Protein AF-A0A953G1A6-F1 (afdb_monomer_lite)

Structure (mmCIF, N/CA/C/O backbone):
data_AF-A0A953G1A6-F1
#
_entry.id   AF-A0A953G1A6-F1
#
loop_
_atom_site.group_PDB
_atom_site.id
_atom_site.type_symbol
_atom_site.label_atom_id
_atom_site.label_alt_id
_atom_site.label_comp_id
_atom_site.label_asym_id
_atom_site.label_entity_id
_atom_site.label_seq_id
_atom_site.pdbx_PDB_ins_code
_atom_site.Cartn_x
_atom_site.Cartn_y
_atom_site.Cartn_z
_atom_site.occupancy
_atom_site.B_iso_or_equiv
_atom_site.auth_seq_id
_atom_site.auth_comp_id
_atom_site.auth_asym_id
_atom_site.auth_atom_id
_atom_site.pdbx_PDB_model_num
ATOM 1 N N . MET A 1 1 ? -26.429 8.604 32.146 1.00 38.59 1 MET A N 1
ATOM 2 C CA . MET A 1 1 ? -25.373 9.627 31.960 1.00 38.59 1 MET A CA 1
ATOM 3 C C . MET A 1 1 ? -24.046 9.008 32.379 1.00 38.59 1 MET A C 1
ATOM 5 O O . MET A 1 1 ? -23.944 8.554 33.509 1.00 38.59 1 MET A O 1
ATOM 9 N N . ASN A 1 2 ? -23.099 8.862 31.446 1.00 32.25 2 ASN A N 1
ATOM 10 C CA . ASN A 1 2 ? -21.897 8.033 31.612 1.00 32.25 2 ASN A CA 1
ATOM 11 C C . ASN A 1 2 ? -20.711 8.835 32.175 1.00 32.25 2 ASN A C 1
ATOM 13 O O . ASN A 1 2 ? -20.319 9.854 31.610 1.00 32.25 2 ASN A O 1
ATOM 17 N N . LEU A 1 3 ? -20.093 8.303 33.235 1.00 32.97 3 LEU A N 1
ATOM 18 C CA . LEU A 1 3 ? -18.977 8.866 34.018 1.00 32.97 3 LEU A CA 1
ATOM 19 C C . LEU A 1 3 ? -17.702 9.178 33.195 1.00 32.97 3 LEU A C 1
ATOM 21 O O . LEU A 1 3 ? -16.803 9.863 33.670 1.00 32.97 3 LEU A O 1
ATOM 25 N N . ARG A 1 4 ? -17.629 8.722 31.936 1.00 38.94 4 ARG A N 1
ATOM 26 C CA . ARG A 1 4 ? -16.506 8.970 31.014 1.00 38.94 4 ARG A CA 1
ATOM 27 C C . ARG A 1 4 ? -16.462 10.396 30.443 1.00 38.94 4 ARG A C 1
ATOM 29 O O . ARG A 1 4 ? -15.404 10.823 30.000 1.00 38.94 4 ARG A O 1
ATOM 36 N N . PHE A 1 5 ? -17.561 11.154 30.501 1.00 42.84 5 PHE A N 1
ATOM 37 C CA . PHE A 1 5 ? -17.610 12.529 29.976 1.00 42.84 5 PHE A CA 1
ATOM 38 C C . PHE A 1 5 ? -16.880 13.569 30.846 1.00 42.84 5 PHE A C 1
ATOM 40 O O . PHE A 1 5 ? -16.481 14.614 30.340 1.00 42.84 5 PHE A O 1
ATOM 47 N N . LEU A 1 6 ? -16.654 13.292 32.134 1.00 38.88 6 LEU A N 1
ATOM 48 C CA . LEU A 1 6 ? -16.076 14.268 33.067 1.00 38.88 6 LEU A CA 1
ATOM 49 C C . LEU A 1 6 ? -14.545 14.399 32.980 1.00 38.88 6 LEU A C 1
ATOM 51 O O . LEU A 1 6 ? -13.998 15.407 33.416 1.00 38.88 6 LEU A O 1
ATOM 55 N N . ILE A 1 7 ? -13.846 13.433 32.378 1.00 44.69 7 ILE A N 1
ATOM 56 C CA . ILE A 1 7 ? -12.372 13.424 32.362 1.00 44.69 7 ILE A CA 1
ATOM 57 C C . ILE A 1 7 ? -11.803 14.259 31.198 1.00 44.69 7 ILE A C 1
ATOM 59 O O . ILE A 1 7 ? -10.748 14.870 31.345 1.00 44.69 7 ILE A O 1
ATOM 63 N N . CYS A 1 8 ? -12.517 14.392 30.073 1.00 37.06 8 CYS A N 1
ATOM 64 C CA . CYS A 1 8 ? -12.037 15.196 28.938 1.00 37.06 8 CYS A CA 1
ATOM 65 C C . CYS A 1 8 ? -12.210 16.714 29.125 1.00 37.06 8 CYS A C 1
ATOM 67 O O . CYS A 1 8 ? -11.444 17.479 28.546 1.00 37.06 8 CYS A O 1
ATOM 69 N N . ALA A 1 9 ? -13.154 17.169 29.955 1.00 38.50 9 ALA A N 1
ATOM 70 C CA . ALA A 1 9 ? -13.352 18.601 30.207 1.00 38.50 9 ALA A CA 1
ATOM 71 C C . ALA A 1 9 ? -12.332 19.191 31.205 1.00 38.50 9 ALA A C 1
ATOM 73 O O . ALA A 1 9 ? -11.998 20.371 31.121 1.00 38.50 9 ALA A O 1
ATOM 74 N N . ALA A 1 10 ? -11.789 18.380 32.119 1.00 40.16 10 ALA A N 1
ATOM 75 C CA . ALA A 1 10 ? -10.880 18.859 33.164 1.00 40.16 10 ALA A CA 1
ATOM 76 C C . ALA A 1 10 ? -9.453 19.162 32.661 1.00 40.16 10 ALA A C 1
ATOM 78 O O . ALA A 1 10 ? -8.759 19.985 33.251 1.00 40.16 10 ALA A O 1
ATOM 79 N N . VAL A 1 11 ? -9.016 18.553 31.551 1.00 42.91 11 VAL A N 1
ATOM 80 C CA . VAL A 1 11 ? -7.657 18.762 31.007 1.00 42.91 11 VAL A CA 1
ATOM 81 C C . VAL A 1 11 ? -7.551 20.048 30.172 1.00 42.91 11 VAL A C 1
ATOM 83 O O . VAL A 1 11 ? -6.472 20.621 30.067 1.00 42.91 11 VAL A O 1
ATOM 86 N N . LEU A 1 12 ? -8.664 20.562 29.634 1.00 39.94 12 LEU A N 1
ATOM 87 C CA . LEU A 1 12 ? -8.668 21.766 28.788 1.00 39.94 12 LEU A CA 1
ATOM 88 C C . LEU A 1 12 ? -8.886 23.082 29.557 1.00 39.94 12 LEU A C 1
ATOM 90 O O . LEU A 1 12 ? -8.561 24.142 29.032 1.00 39.94 12 LEU A O 1
ATOM 94 N N . LEU A 1 13 ? -9.371 23.036 30.802 1.00 38.78 13 LEU A N 1
ATOM 95 C CA . LEU A 1 13 ? -9.625 24.239 31.615 1.00 38.78 13 LEU A CA 1
ATOM 96 C C . LEU A 1 13 ? -8.502 24.579 32.613 1.00 38.78 13 LEU A C 1
ATOM 98 O O . LEU A 1 13 ? -8.545 25.633 33.239 1.00 38.78 13 LEU A O 1
ATOM 102 N N . GLY A 1 14 ? -7.472 23.736 32.741 1.00 35.53 14 GLY A N 1
ATOM 103 C CA . GLY A 1 14 ? -6.357 23.957 33.673 1.00 35.53 14 GLY A CA 1
ATOM 104 C C . GLY A 1 14 ? -5.211 24.840 33.157 1.00 35.53 14 GLY A C 1
ATOM 105 O O . GLY A 1 14 ? -4.274 25.092 33.907 1.00 35.53 14 GLY A O 1
ATOM 106 N N . ALA A 1 15 ? -5.245 25.294 31.898 1.00 44.81 15 ALA A N 1
ATOM 107 C CA . ALA A 1 15 ? -4.096 25.946 31.249 1.00 44.81 15 ALA A CA 1
ATOM 108 C C . ALA A 1 15 ? -4.211 27.475 31.066 1.00 44.81 15 ALA A C 1
ATOM 110 O O . ALA A 1 15 ? -3.278 28.089 30.558 1.00 44.81 15 ALA A O 1
ATOM 111 N N . PHE A 1 16 ? -5.307 28.113 31.492 1.00 41.47 16 PHE A N 1
ATOM 112 C CA . PHE A 1 16 ? -5.517 29.557 31.302 1.00 41.47 16 PHE A CA 1
ATOM 113 C C . PHE A 1 16 ? -5.886 30.267 32.608 1.00 41.47 16 PHE A C 1
ATOM 115 O O . PHE A 1 16 ? -6.972 30.817 32.758 1.00 41.47 16 PHE A O 1
ATOM 122 N N . ALA A 1 17 ? -4.964 30.263 33.567 1.00 49.06 17 ALA A N 1
ATOM 123 C CA . ALA A 1 17 ? -4.993 31.199 34.687 1.00 49.06 17 ALA A CA 1
ATOM 124 C C . ALA A 1 17 ? -3.577 31.432 35.236 1.00 49.06 17 ALA A C 1
ATOM 126 O O . ALA A 1 17 ? -3.256 31.009 36.340 1.00 49.06 17 ALA A O 1
ATOM 127 N N . SER A 1 18 ? -2.729 32.135 34.481 1.00 42.31 18 SER A N 1
ATOM 128 C CA . SER A 1 18 ? -1.594 32.851 35.074 1.00 42.31 18 SER A CA 1
ATOM 129 C C . SER A 1 18 ? -1.565 34.269 34.533 1.00 42.31 18 SER A C 1
ATOM 131 O O . SER A 1 18 ? -1.240 34.534 33.382 1.00 42.31 18 SER A O 1
ATOM 133 N N . ARG A 1 19 ? -2.024 35.136 35.427 1.00 44.81 19 ARG A N 1
ATOM 134 C CA . ARG A 1 19 ? -2.166 36.580 35.369 1.00 44.81 19 ARG A CA 1
ATOM 135 C C . ARG A 1 19 ? -0.799 37.224 35.607 1.00 44.81 19 ARG A C 1
ATOM 137 O O . ARG A 1 19 ? -0.031 36.729 36.431 1.00 44.81 19 ARG A O 1
ATOM 144 N N . ASP A 1 20 ? -0.542 38.316 34.898 1.00 49.38 20 ASP A N 1
ATOM 145 C CA . ASP A 1 20 ? 0.670 39.127 34.974 1.00 49.38 20 ASP A CA 1
ATOM 146 C C . ASP A 1 20 ? 1.058 39.496 36.410 1.00 49.38 20 ASP A C 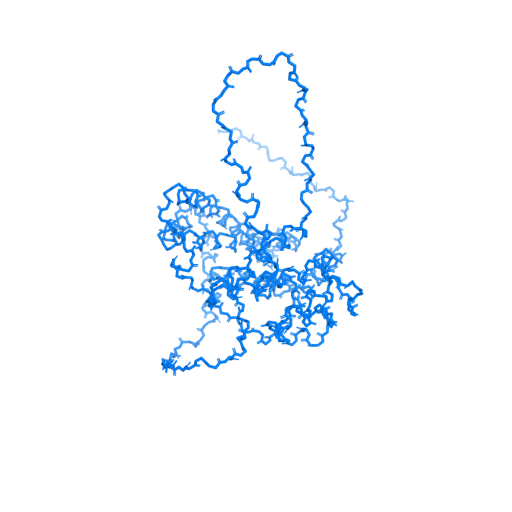1
ATOM 148 O O . ASP A 1 20 ? 0.269 40.049 37.179 1.00 49.38 20 ASP A O 1
ATOM 152 N N . GLY A 1 21 ? 2.310 39.200 36.749 1.00 41.28 21 GLY A N 1
ATOM 153 C CA . GLY A 1 21 ? 2.933 39.531 38.021 1.00 41.28 21 GLY A CA 1
ATOM 154 C C . GLY A 1 21 ? 4.440 39.349 37.910 1.00 41.28 21 GLY A C 1
ATOM 155 O O . GLY A 1 21 ? 4.971 38.293 38.243 1.00 41.28 21 GLY A O 1
ATOM 156 N N . HIS A 1 22 ? 5.130 40.375 37.410 1.00 48.84 22 HIS A N 1
ATOM 157 C CA . HIS A 1 22 ? 6.588 40.459 37.426 1.00 48.84 22 HIS A CA 1
ATOM 158 C C . HIS A 1 22 ? 7.094 40.541 38.874 1.00 48.84 22 HIS A C 1
ATOM 160 O O . HIS A 1 22 ? 7.255 41.623 39.430 1.00 48.84 22 HIS A O 1
ATOM 166 N N . ALA A 1 23 ? 7.374 39.386 39.472 1.00 46.16 23 ALA A N 1
ATOM 167 C CA . ALA A 1 23 ? 8.245 39.263 40.632 1.00 46.16 23 ALA A CA 1
ATOM 168 C C . ALA A 1 23 ? 9.526 38.548 40.186 1.00 46.16 23 ALA A C 1
ATOM 170 O O . ALA A 1 23 ? 9.503 37.379 39.797 1.00 46.16 23 ALA A O 1
ATOM 171 N N . GLN A 1 24 ? 10.646 39.273 40.201 1.00 47.66 24 GLN A N 1
ATOM 172 C CA . GLN A 1 24 ? 11.980 38.703 40.036 1.00 47.66 24 GLN A CA 1
ATOM 173 C C . GLN A 1 24 ? 12.231 37.730 41.191 1.00 47.66 24 GLN A C 1
ATOM 175 O O . GLN A 1 24 ? 12.416 38.150 42.329 1.00 47.66 24 GLN A O 1
ATOM 180 N N . ASN A 1 25 ? 12.208 36.432 40.895 1.00 49.16 25 ASN A N 1
ATOM 181 C CA . ASN A 1 25 ? 12.520 35.377 41.851 1.00 49.16 25 ASN A CA 1
ATOM 182 C C . ASN A 1 25 ? 13.974 34.920 41.615 1.00 49.16 25 ASN A C 1
ATOM 184 O O . ASN A 1 25 ? 14.245 34.273 40.597 1.00 49.16 25 ASN A O 1
ATOM 188 N N . PRO A 1 26 ? 14.935 35.252 42.498 1.00 54.81 26 PRO A N 1
ATOM 189 C CA . PRO A 1 26 ? 16.304 34.767 42.403 1.00 54.81 26 PRO A CA 1
ATOM 190 C C . PRO A 1 26 ? 16.352 33.341 42.962 1.00 54.81 26 PRO A C 1
ATOM 192 O O . PRO A 1 26 ? 16.602 33.116 44.140 1.00 54.81 26 PRO A O 1
ATOM 195 N N . GLY A 1 27 ? 16.038 32.366 42.113 1.00 54.84 27 GLY A N 1
ATOM 196 C CA . GLY A 1 27 ? 16.037 30.956 42.510 1.00 54.84 27 GLY A CA 1
ATOM 197 C C . GLY A 1 27 ? 15.444 30.017 41.469 1.00 54.84 27 GLY A C 1
ATOM 198 O O . GLY A 1 27 ? 14.821 29.023 41.836 1.00 54.84 27 GLY A O 1
ATOM 199 N N . ALA A 1 28 ? 15.573 30.338 40.177 1.00 51.81 28 ALA A N 1
ATOM 200 C CA . ALA A 1 28 ? 15.096 29.464 39.114 1.00 51.81 28 ALA A CA 1
ATOM 201 C C . ALA A 1 28 ? 15.885 28.146 39.149 1.00 51.81 28 ALA A C 1
ATOM 203 O O . ALA A 1 28 ? 17.057 28.095 38.773 1.00 51.81 28 ALA A O 1
ATOM 204 N N . ALA A 1 29 ? 15.232 27.089 39.637 1.00 62.81 29 ALA A N 1
ATOM 205 C CA . ALA A 1 29 ? 15.725 25.727 39.525 1.00 62.81 29 ALA A CA 1
ATOM 206 C C . ALA A 1 29 ? 16.071 25.435 38.053 1.00 62.81 29 ALA A C 1
ATOM 208 O O . ALA A 1 29 ? 15.374 25.926 37.156 1.00 62.81 29 ALA A O 1
ATOM 209 N N . PRO A 1 30 ? 17.139 24.663 37.783 1.00 64.06 30 PRO A N 1
ATOM 210 C CA . PRO A 1 30 ? 17.544 24.364 36.419 1.00 64.06 30 PRO A CA 1
ATOM 211 C C . PRO A 1 30 ? 16.361 23.762 35.649 1.00 64.06 30 PRO A C 1
ATOM 213 O O . PRO A 1 30 ? 15.619 22.951 36.215 1.00 64.06 30 PRO A O 1
ATOM 216 N N . PRO A 1 31 ? 16.158 24.153 34.378 1.00 60.50 31 PRO A N 1
ATOM 217 C CA . PRO A 1 31 ? 15.039 23.675 33.584 1.00 60.50 31 PRO A CA 1
ATOM 218 C C . PRO A 1 31 ? 15.049 22.148 33.572 1.00 60.50 31 PRO A C 1
ATOM 220 O O . PRO A 1 31 ? 16.019 21.521 33.137 1.00 60.50 31 PRO A O 1
ATOM 223 N N . VAL A 1 32 ? 13.966 21.553 34.079 1.00 60.72 32 VAL A N 1
ATOM 224 C CA . VAL A 1 32 ? 13.749 20.108 34.036 1.00 60.72 32 VAL A CA 1
ATOM 225 C C . VAL A 1 32 ? 13.714 19.716 32.565 1.00 60.72 32 VAL A C 1
ATOM 227 O O . VAL A 1 32 ? 12.750 19.967 31.843 1.00 60.72 32 VAL A O 1
ATOM 230 N N . THR A 1 33 ? 14.810 19.132 32.095 1.00 55.22 33 THR A N 1
ATOM 231 C CA . THR A 1 33 ? 14.906 18.583 30.749 1.00 55.22 33 THR A CA 1
ATOM 232 C C . THR A 1 33 ? 14.054 17.325 30.711 1.00 55.22 33 THR A C 1
ATOM 234 O O . THR A 1 33 ? 14.501 16.222 31.025 1.00 55.22 33 THR A O 1
ATOM 237 N N . HIS A 1 34 ? 12.785 17.480 30.338 1.00 60.22 34 HIS A N 1
ATOM 238 C CA . HIS A 1 34 ? 11.946 16.341 30.001 1.00 60.22 34 HIS A CA 1
ATOM 239 C C . HIS A 1 34 ? 12.574 15.642 28.793 1.00 60.22 34 HIS A C 1
ATOM 241 O O . HIS A 1 34 ? 12.456 16.102 27.655 1.00 60.22 34 HIS A O 1
ATOM 247 N N . LYS A 1 35 ? 13.279 14.530 29.039 1.00 65.88 35 LYS A N 1
ATOM 248 C CA . LYS A 1 35 ? 13.712 13.615 27.982 1.00 65.88 35 LYS A CA 1
ATOM 249 C C . LYS A 1 35 ? 12.455 13.161 27.248 1.00 65.88 35 LYS A C 1
ATOM 251 O O . LYS A 1 35 ? 11.688 12.361 27.780 1.00 65.88 35 LYS A O 1
ATOM 256 N N . LYS A 1 36 ? 12.231 13.703 26.048 1.00 71.56 36 LYS A N 1
ATOM 257 C CA . LYS A 1 36 ? 11.150 13.277 25.158 1.00 71.56 36 LYS A CA 1
ATOM 258 C C . LYS A 1 36 ? 11.375 11.797 24.857 1.00 71.56 36 LYS A C 1
ATOM 260 O O . LYS A 1 36 ? 12.282 11.458 24.101 1.00 71.56 36 LYS A O 1
ATOM 265 N N . GLN A 1 37 ? 10.607 10.916 25.494 1.00 72.44 37 GLN A N 1
ATOM 266 C CA . GLN A 1 37 ? 10.609 9.515 25.101 1.00 72.44 37 GLN A CA 1
ATOM 267 C C . GLN A 1 37 ? 9.999 9.425 23.698 1.00 72.44 37 GLN A C 1
ATOM 269 O O . GLN A 1 37 ? 8.973 10.064 23.446 1.00 72.44 37 GLN A O 1
ATOM 274 N N . PRO A 1 38 ? 10.629 8.696 22.765 1.00 73.44 38 PRO A N 1
ATOM 275 C CA . PRO A 1 38 ? 10.060 8.514 21.442 1.00 73.44 38 PRO A CA 1
ATOM 276 C C . PRO A 1 38 ? 8.734 7.758 21.572 1.00 73.44 38 PRO A C 1
ATOM 278 O O . PRO A 1 38 ? 8.687 6.680 22.166 1.00 73.44 38 PRO A O 1
ATOM 281 N N . LEU A 1 39 ? 7.666 8.340 21.023 1.00 75.06 39 LEU A N 1
ATOM 282 C CA . LEU A 1 39 ? 6.346 7.716 20.966 1.00 75.06 39 LEU A CA 1
ATOM 283 C C . LEU A 1 39 ? 6.459 6.393 20.195 1.00 75.06 39 LEU A C 1
ATOM 285 O O . LEU A 1 39 ? 7.001 6.367 19.084 1.00 75.06 39 LEU A O 1
ATOM 289 N N . LYS A 1 40 ? 5.963 5.289 20.760 1.00 84.25 40 LYS A N 1
ATOM 290 C CA . LYS A 1 40 ? 6.001 4.001 20.055 1.00 84.25 40 LYS A CA 1
ATOM 291 C C . LYS A 1 40 ? 4.997 4.025 18.903 1.00 84.25 40 LYS A C 1
ATOM 293 O O . LYS A 1 40 ? 3.904 4.569 19.027 1.00 84.25 40 LYS A O 1
ATOM 298 N N . GLY A 1 41 ? 5.323 3.369 17.787 1.00 82.12 41 GLY A N 1
ATOM 299 C CA . GLY A 1 41 ? 4.450 3.354 16.603 1.00 82.12 41 GLY A CA 1
ATOM 300 C C . GLY A 1 41 ? 3.023 2.860 16.888 1.00 82.12 41 GLY A C 1
ATOM 301 O O . GLY A 1 41 ? 2.064 3.423 16.368 1.00 82.12 41 GLY A O 1
ATOM 302 N N . ILE A 1 42 ? 2.865 1.865 17.769 1.00 85.25 42 ILE A N 1
ATOM 303 C CA . ILE A 1 42 ? 1.546 1.351 18.170 1.00 85.25 42 ILE A CA 1
ATOM 304 C C . ILE A 1 42 ? 0.727 2.366 18.984 1.00 85.25 42 ILE A C 1
ATOM 306 O O . ILE A 1 42 ? -0.494 2.405 18.863 1.00 85.25 42 ILE A O 1
ATOM 310 N N . GLU A 1 43 ? 1.378 3.234 19.763 1.00 87.44 43 GLU A N 1
ATOM 311 C CA . GLU A 1 43 ? 0.695 4.280 20.534 1.00 87.44 43 GLU A CA 1
ATOM 312 C C . GLU A 1 43 ? 0.086 5.323 19.595 1.00 87.44 43 GLU A C 1
ATOM 314 O O . GLU A 1 43 ? -1.073 5.693 19.768 1.00 87.44 43 GLU A O 1
ATOM 319 N N . LEU A 1 44 ? 0.814 5.716 18.541 1.00 85.31 44 LEU A N 1
ATOM 320 C CA . LEU A 1 44 ? 0.286 6.602 17.502 1.00 85.31 44 LEU A CA 1
ATOM 321 C C . LEU A 1 44 ? -0.952 6.004 16.821 1.00 85.31 44 LEU A C 1
ATOM 323 O O . LEU A 1 44 ? -1.943 6.704 16.620 1.00 85.31 44 LEU A O 1
ATOM 327 N N . ILE A 1 45 ? -0.909 4.713 16.482 1.00 86.38 45 ILE A N 1
ATOM 328 C CA . ILE A 1 45 ? -2.036 4.015 15.846 1.00 86.38 45 ILE A CA 1
ATOM 329 C C . ILE A 1 45 ? -3.241 3.970 16.791 1.00 86.38 45 ILE A C 1
ATOM 331 O O . ILE A 1 45 ? -4.359 4.258 16.365 1.00 86.38 45 ILE A O 1
ATOM 335 N N . ARG A 1 46 ? -3.023 3.699 18.083 1.00 89.00 46 ARG A N 1
ATOM 336 C CA . ARG A 1 46 ? -4.086 3.712 19.097 1.00 89.00 46 ARG A CA 1
ATOM 337 C C . ARG A 1 46 ? -4.728 5.096 19.237 1.00 89.00 46 ARG A C 1
ATOM 339 O O . ARG A 1 46 ? -5.946 5.195 19.351 1.00 89.00 46 ARG A O 1
ATOM 346 N N . TRP A 1 47 ? -3.932 6.164 19.183 1.00 87.56 47 TRP A N 1
ATOM 347 C CA . TRP A 1 47 ? -4.444 7.538 19.210 1.00 87.56 47 TRP A CA 1
ATOM 348 C C . TRP A 1 47 ? -5.258 7.871 17.955 1.00 87.56 47 TRP A C 1
ATOM 350 O O . TRP A 1 47 ? -6.330 8.464 18.060 1.00 87.56 47 TRP A O 1
ATOM 360 N N . GLN A 1 48 ? -4.793 7.451 16.775 1.00 88.44 48 GLN A N 1
ATOM 361 C CA . GLN A 1 48 ? -5.531 7.616 15.518 1.00 88.44 48 GLN A CA 1
ATOM 362 C C . GLN A 1 48 ? -6.871 6.871 15.538 1.00 88.44 48 GLN A C 1
ATOM 364 O O . GLN A 1 48 ? -7.878 7.427 15.103 1.00 88.44 48 GLN A O 1
ATOM 369 N N . TYR A 1 49 ? -6.892 5.646 16.073 1.00 90.88 49 TYR A N 1
ATOM 370 C CA . TYR A 1 49 ? -8.115 4.872 16.288 1.00 90.88 49 TYR A CA 1
ATOM 371 C C . TYR A 1 49 ? -9.100 5.613 17.196 1.00 90.88 49 TYR A C 1
ATOM 373 O O . TYR A 1 49 ? -10.225 5.878 16.776 1.00 90.88 49 TYR A O 1
ATOM 381 N N . ALA A 1 50 ? -8.662 6.028 18.390 1.00 89.88 50 ALA A N 1
ATOM 382 C CA . ALA A 1 50 ? -9.523 6.713 19.353 1.00 89.88 50 ALA A CA 1
ATOM 383 C C . ALA A 1 50 ? -10.090 8.032 18.795 1.00 89.88 50 ALA A C 1
ATOM 385 O O . ALA A 1 50 ? -11.257 8.361 19.018 1.00 89.88 50 ALA A O 1
ATOM 386 N N . LEU A 1 51 ? -9.285 8.781 18.031 1.00 88.25 51 LEU A N 1
ATOM 387 C CA . LEU A 1 51 ? -9.734 10.001 17.359 1.00 88.25 51 LEU A CA 1
ATOM 388 C C . LEU A 1 51 ? -10.795 9.708 16.288 1.00 88.25 51 LEU A C 1
ATOM 390 O O . LEU A 1 51 ? -11.797 10.423 16.207 1.00 88.25 51 LEU A O 1
ATOM 394 N N . ALA A 1 52 ? -10.592 8.673 15.469 1.00 87.12 52 ALA A N 1
ATOM 395 C CA . ALA A 1 52 ? -11.538 8.290 14.423 1.00 87.12 52 ALA A CA 1
ATOM 396 C C . ALA A 1 52 ? -12.866 7.779 15.011 1.00 87.12 52 ALA A C 1
ATOM 398 O O . ALA A 1 52 ? -13.930 8.200 14.559 1.00 87.12 52 ALA A O 1
ATOM 399 N N . GLU A 1 53 ? -12.804 6.951 16.056 1.00 92.75 53 GLU A N 1
ATOM 400 C CA . GLU A 1 53 ? -13.969 6.477 16.813 1.00 92.75 53 GLU A CA 1
ATOM 401 C C . GLU A 1 53 ? -14.749 7.646 17.430 1.00 92.75 53 GLU A C 1
ATOM 403 O O . GLU A 1 53 ? -15.963 7.755 17.239 1.00 92.75 53 GLU A O 1
ATOM 408 N N . SER A 1 54 ? -14.055 8.568 18.108 1.00 91.44 54 SER A N 1
ATOM 409 C CA . SER A 1 54 ? -14.677 9.757 18.706 1.00 91.44 54 SER A CA 1
ATOM 410 C C . SER A 1 54 ? -15.341 10.638 17.647 1.00 91.44 54 SER A C 1
ATOM 412 O O . SER A 1 54 ? -16.473 11.078 17.832 1.00 91.44 54 SER A O 1
ATOM 414 N N . SER A 1 55 ? -14.672 10.861 16.512 1.00 83.25 55 SER A N 1
ATOM 415 C CA . SER A 1 55 ? -15.211 11.670 15.410 1.00 83.25 55 SER A CA 1
ATOM 416 C C . SER A 1 55 ? -16.485 11.056 14.834 1.00 83.25 55 SER A C 1
ATOM 418 O O . SER A 1 55 ? -17.470 11.763 14.634 1.00 83.25 55 SER A O 1
ATOM 420 N N . TYR A 1 56 ? -16.486 9.740 14.601 1.00 88.75 56 TYR A N 1
ATOM 421 C CA . TYR A 1 56 ? -17.657 9.026 14.098 1.00 88.75 56 TYR A CA 1
ATOM 422 C C . TYR A 1 56 ? -18.804 9.001 15.118 1.00 88.75 56 TYR A C 1
ATOM 424 O O . TYR A 1 56 ? -19.954 9.226 14.752 1.00 88.75 56 TYR A O 1
ATOM 432 N N . THR A 1 57 ? -18.492 8.800 16.400 1.00 90.31 57 THR A N 1
ATOM 433 C CA . THR A 1 57 ? -19.485 8.815 17.486 1.00 90.31 57 THR A CA 1
ATOM 434 C C . THR A 1 57 ? -20.163 10.180 17.610 1.00 90.31 57 THR A C 1
ATOM 436 O O . THR A 1 57 ? -21.367 10.251 17.845 1.00 90.31 57 THR A O 1
ATOM 439 N N . LEU A 1 58 ? -19.403 11.266 17.437 1.00 87.75 58 LEU A N 1
ATOM 440 C CA . LEU A 1 58 ? -19.931 12.630 17.473 1.00 87.75 58 LEU A CA 1
ATOM 441 C C . LEU A 1 58 ? -20.724 12.991 16.210 1.00 87.75 58 LEU A C 1
ATOM 443 O O . LEU A 1 58 ? -21.674 13.766 16.296 1.00 87.75 58 LEU A O 1
ATOM 447 N N . ASN A 1 59 ? -20.342 12.456 15.048 1.00 85.88 59 ASN A N 1
ATOM 448 C CA . ASN A 1 59 ? -20.984 12.7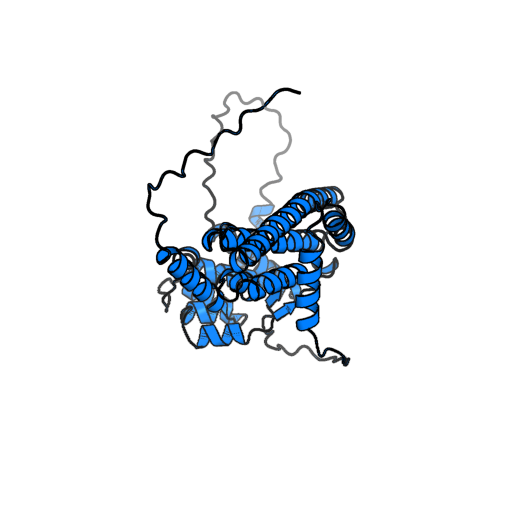50 13.772 1.00 85.88 59 ASN A CA 1
ATOM 449 C C . ASN A 1 59 ? -21.018 11.504 12.857 1.00 85.88 59 ASN A C 1
ATOM 451 O O . ASN A 1 59 ? -20.065 11.258 12.111 1.00 85.88 59 ASN A O 1
ATOM 455 N N . PRO A 1 60 ? -22.100 10.705 12.876 1.00 87.31 60 PRO A N 1
ATOM 456 C CA . PRO A 1 60 ? -22.143 9.402 12.214 1.00 87.31 60 PRO A CA 1
ATOM 457 C C . PRO A 1 60 ? -22.414 9.492 10.699 1.00 87.31 60 PRO A C 1
ATOM 459 O O . PRO A 1 60 ? -23.387 8.943 10.183 1.00 87.31 60 PRO A O 1
ATOM 462 N N . VAL A 1 61 ? -21.535 10.166 9.954 1.00 82.44 61 VAL A N 1
ATOM 463 C CA . VAL A 1 61 ? -21.573 10.223 8.480 1.00 82.44 61 VAL A CA 1
ATOM 464 C C . VAL A 1 61 ? -20.730 9.114 7.842 1.00 82.44 61 VAL A C 1
ATOM 466 O O . VAL A 1 61 ? -19.778 8.605 8.435 1.00 82.44 61 VAL A O 1
ATOM 469 N N . ASN A 1 62 ? -21.055 8.742 6.597 1.00 77.25 62 ASN A N 1
ATOM 470 C CA . ASN A 1 62 ? -20.408 7.633 5.876 1.00 77.25 62 ASN A CA 1
ATOM 471 C C . ASN A 1 62 ? -18.883 7.778 5.781 1.00 77.25 62 ASN A C 1
ATOM 473 O O . ASN A 1 62 ? -18.165 6.810 6.015 1.00 77.25 62 ASN A O 1
ATOM 477 N N . SER A 1 63 ? -18.394 8.984 5.490 1.00 73.94 63 SER A N 1
ATOM 478 C CA . SER A 1 63 ? -16.961 9.260 5.370 1.00 73.94 63 SER A CA 1
ATOM 479 C C . SER A 1 63 ? -16.215 9.088 6.699 1.00 73.94 63 SER A C 1
ATOM 481 O O . SER A 1 63 ? -15.083 8.605 6.707 1.00 73.94 63 SER A O 1
ATOM 483 N N . LEU A 1 64 ? -16.842 9.427 7.832 1.00 77.06 64 LEU A N 1
ATOM 484 C CA . LEU A 1 64 ? -16.268 9.217 9.164 1.00 77.06 64 LEU A CA 1
ATOM 485 C C . LEU A 1 64 ? -16.323 7.745 9.585 1.00 77.06 64 LEU A C 1
ATOM 487 O O . LEU A 1 64 ? -15.356 7.262 10.170 1.00 77.06 64 LEU A O 1
ATOM 491 N N . TYR A 1 65 ? -17.377 7.011 9.214 1.00 84.94 65 TYR A N 1
ATOM 492 C CA . TYR A 1 65 ? -17.427 5.556 9.393 1.00 84.94 65 TYR A CA 1
ATOM 493 C C . TYR A 1 65 ? -16.287 4.858 8.642 1.00 84.94 65 TYR A C 1
ATOM 495 O O . TYR A 1 65 ? -15.579 4.043 9.225 1.00 84.94 65 TYR A O 1
ATOM 503 N N . ASP A 1 66 ? -16.052 5.211 7.375 1.00 80.25 66 ASP A N 1
ATOM 504 C CA . ASP A 1 66 ? -14.965 4.621 6.586 1.00 80.25 66 ASP A CA 1
ATOM 505 C C . ASP A 1 66 ? -13.586 4.895 7.209 1.00 80.25 66 ASP A C 1
ATOM 507 O O . ASP A 1 66 ? -12.750 3.991 7.270 1.00 80.25 66 ASP A O 1
ATOM 511 N N . ARG A 1 67 ? -13.360 6.111 7.730 1.00 80.06 67 ARG A N 1
ATOM 512 C CA . ARG A 1 67 ? -12.130 6.463 8.464 1.00 80.06 67 ARG A CA 1
ATOM 513 C C . ARG A 1 67 ? -11.989 5.675 9.765 1.00 80.06 67 ARG A C 1
ATOM 515 O O . ARG A 1 67 ? -10.888 5.233 10.086 1.00 80.06 67 ARG A O 1
ATOM 522 N N . PHE A 1 68 ? -13.082 5.487 10.500 1.00 88.81 68 PHE A N 1
ATOM 523 C CA . PHE A 1 68 ? -13.100 4.679 11.716 1.00 88.81 68 PHE A CA 1
ATOM 524 C C . PHE A 1 68 ? -12.776 3.208 11.426 1.00 88.81 68 PHE A C 1
ATOM 526 O O . PHE A 1 68 ? -11.898 2.638 12.077 1.00 88.81 68 PHE A O 1
ATOM 533 N N . ILE A 1 69 ? -13.395 2.607 10.405 1.00 91.12 69 ILE A N 1
ATOM 534 C CA . ILE A 1 69 ? -13.086 1.234 9.989 1.00 91.12 69 ILE A CA 1
ATOM 535 C C . ILE A 1 69 ? -11.629 1.117 9.531 1.00 91.12 69 ILE A C 1
ATOM 537 O O . ILE A 1 69 ? -10.946 0.188 9.948 1.00 91.12 69 ILE A O 1
ATOM 541 N N . GLU A 1 70 ? -11.108 2.065 8.748 1.00 86.25 70 GLU A N 1
ATOM 542 C CA . GLU A 1 70 ? -9.696 2.052 8.347 1.00 86.25 70 GLU A CA 1
ATOM 543 C C . GLU A 1 70 ? -8.747 2.136 9.555 1.00 86.25 70 GLU A C 1
ATOM 545 O O . GLU A 1 70 ? -7.758 1.402 9.630 1.00 86.25 70 GLU A O 1
ATOM 550 N N . ALA A 1 71 ? -9.034 3.006 10.526 1.00 87.25 71 ALA A N 1
ATOM 551 C CA . ALA A 1 71 ? -8.228 3.110 11.738 1.00 87.25 71 ALA A CA 1
ATOM 552 C C . ALA A 1 71 ? -8.289 1.819 12.577 1.00 87.25 71 ALA A C 1
ATOM 554 O O . ALA A 1 71 ? -7.270 1.380 13.113 1.00 87.25 71 ALA A O 1
ATOM 555 N N . SER A 1 72 ? -9.453 1.168 12.620 1.00 93.62 72 SER A N 1
ATOM 556 C CA . SER A 1 72 ? -9.660 -0.134 13.266 1.00 93.62 72 SER A CA 1
ATOM 557 C C . SER A 1 72 ? -8.861 -1.249 12.579 1.00 93.62 72 SER A C 1
ATOM 559 O O . SER A 1 72 ? -8.173 -2.020 13.244 1.00 93.62 72 SER A O 1
ATOM 561 N N . GLU A 1 73 ? -8.870 -1.302 11.242 1.00 91.94 73 GLU A N 1
ATOM 562 C CA . GLU A 1 73 ? -8.059 -2.234 10.443 1.00 91.94 73 GLU A CA 1
ATOM 563 C C . GLU A 1 73 ? -6.560 -2.061 10.743 1.00 91.94 73 GLU A C 1
ATOM 565 O O . GLU A 1 73 ? -5.837 -3.044 10.931 1.00 91.94 73 GLU A O 1
ATOM 570 N N . ARG A 1 74 ? -6.084 -0.812 10.847 1.00 89.75 74 ARG A N 1
ATOM 571 C CA . ARG A 1 74 ? -4.694 -0.511 11.229 1.00 89.75 74 ARG A CA 1
ATOM 572 C C . ARG A 1 74 ? -4.377 -0.951 12.656 1.00 89.75 74 ARG A C 1
ATOM 574 O O . ARG A 1 74 ? -3.288 -1.474 12.879 1.00 89.75 74 ARG A O 1
ATOM 581 N N . MET A 1 75 ? -5.307 -0.774 13.595 1.00 93.81 75 MET A N 1
ATOM 582 C CA . MET A 1 75 ? -5.140 -1.217 14.980 1.00 93.81 75 MET A CA 1
ATOM 583 C C . MET A 1 75 ? -5.027 -2.743 15.070 1.00 93.81 75 MET A C 1
ATOM 585 O O . MET A 1 75 ? -4.062 -3.239 15.648 1.00 93.81 75 MET A O 1
ATOM 589 N N . VAL A 1 76 ? -5.929 -3.491 14.421 1.00 94.00 76 VAL A N 1
ATOM 590 C CA . VAL A 1 76 ? -5.844 -4.963 14.321 1.00 94.00 76 VAL A CA 1
ATOM 591 C C . VAL A 1 76 ? -4.514 -5.379 13.710 1.00 94.00 76 VAL A C 1
ATOM 593 O O . VAL A 1 76 ? -3.818 -6.246 14.227 1.00 94.00 76 VAL A O 1
ATOM 596 N N . THR A 1 77 ? -4.113 -4.723 12.629 1.00 90.19 77 THR A N 1
ATOM 597 C CA . THR A 1 77 ? -2.856 -5.032 11.955 1.00 90.19 77 THR A CA 1
ATOM 598 C C . THR A 1 77 ? -1.641 -4.812 12.857 1.00 90.19 77 THR A C 1
ATOM 600 O O . THR A 1 77 ? -0.764 -5.672 12.919 1.00 90.19 77 THR A O 1
ATOM 603 N N . ALA A 1 78 ? -1.595 -3.700 13.590 1.00 90.19 78 ALA A N 1
ATOM 604 C CA . ALA A 1 78 ? -0.510 -3.398 14.517 1.00 90.19 78 ALA A CA 1
ATOM 605 C C . ALA A 1 78 ? -0.495 -4.334 15.736 1.00 90.19 78 ALA A C 1
ATOM 607 O O . ALA A 1 78 ? 0.576 -4.748 16.168 1.00 90.19 78 ALA A O 1
ATOM 608 N N . ALA A 1 79 ? -1.663 -4.692 16.271 1.00 91.81 79 ALA A N 1
ATOM 609 C CA . ALA A 1 79 ? -1.780 -5.552 17.447 1.00 91.81 79 ALA A CA 1
ATOM 610 C C . ALA A 1 79 ? -1.534 -7.038 17.131 1.00 91.81 79 ALA A C 1
ATOM 612 O O . ALA A 1 79 ? -1.001 -7.771 17.963 1.00 91.81 79 ALA A O 1
ATOM 613 N N . CYS A 1 80 ? -1.930 -7.491 15.940 1.00 92.12 80 CYS A N 1
ATOM 614 C CA . CYS A 1 80 ? -1.926 -8.904 15.564 1.00 92.12 80 CYS A CA 1
ATOM 615 C C . CYS A 1 80 ? -0.785 -9.269 14.614 1.00 92.12 80 CYS A C 1
ATOM 617 O O . CYS A 1 80 ? -0.153 -10.308 14.772 1.00 92.12 80 CYS A O 1
ATOM 619 N N . MET A 1 81 ? -0.530 -8.432 13.609 1.00 89.50 81 MET A N 1
ATOM 620 C CA . MET A 1 81 ? 0.241 -8.787 12.415 1.00 89.50 81 MET A CA 1
ATOM 621 C C . MET A 1 81 ? 1.477 -7.895 12.221 1.00 89.50 81 MET A C 1
ATOM 623 O O . MET A 1 81 ? 1.997 -7.811 11.109 1.00 89.50 81 MET A O 1
ATOM 627 N N . ALA A 1 82 ? 1.987 -7.244 13.272 1.00 86.81 82 ALA A N 1
ATOM 628 C CA . ALA A 1 82 ? 3.104 -6.294 13.171 1.00 86.81 82 ALA A CA 1
ATOM 629 C C . ALA A 1 82 ? 4.350 -6.877 12.480 1.00 86.81 82 ALA A C 1
ATOM 631 O O . ALA A 1 82 ? 4.974 -6.213 11.653 1.00 86.81 82 ALA A O 1
ATOM 632 N N . ALA A 1 83 ? 4.689 -8.134 12.781 1.00 85.62 83 ALA A N 1
ATOM 633 C CA . ALA A 1 83 ? 5.845 -8.806 12.192 1.00 85.62 83 ALA A CA 1
ATOM 634 C C . ALA A 1 83 ? 5.622 -9.224 10.727 1.00 85.62 83 ALA A C 1
ATOM 636 O O . ALA A 1 83 ? 6.594 -9.397 9.995 1.00 85.62 83 ALA A O 1
ATOM 637 N N . SER A 1 84 ? 4.366 -9.338 10.275 1.00 82.25 84 SER A N 1
ATOM 638 C CA . SER A 1 84 ? 4.030 -9.918 8.967 1.00 82.25 84 SER A CA 1
ATOM 639 C C . SER A 1 84 ? 4.592 -9.133 7.782 1.00 82.25 84 SER A C 1
ATOM 641 O O . SER A 1 84 ? 4.887 -9.732 6.760 1.00 82.25 84 SER A O 1
ATOM 643 N N . LEU A 1 85 ? 4.832 -7.823 7.896 1.00 72.19 85 LEU A N 1
ATOM 644 C CA . LEU A 1 85 ? 5.491 -7.070 6.818 1.00 72.19 85 LEU A CA 1
ATOM 645 C C . LEU A 1 85 ? 6.971 -7.421 6.658 1.00 72.19 85 LEU A C 1
ATOM 647 O O . LEU A 1 85 ? 7.530 -7.268 5.576 1.00 72.19 85 LEU A O 1
ATOM 651 N N . GLN A 1 86 ? 7.611 -7.864 7.738 1.00 77.81 86 GLN A N 1
ATOM 652 C CA . GLN A 1 86 ? 9.026 -8.218 7.746 1.00 77.81 86 GLN A CA 1
ATOM 653 C C . GLN A 1 86 ? 9.200 -9.701 7.432 1.00 77.81 86 GLN A C 1
ATOM 655 O O . GLN A 1 86 ? 9.961 -10.070 6.537 1.00 77.81 86 GLN A O 1
ATOM 660 N N . THR A 1 87 ? 8.457 -10.561 8.124 1.00 83.31 87 THR A N 1
ATOM 661 C CA . THR A 1 87 ? 8.539 -12.015 7.958 1.00 83.31 87 THR A CA 1
ATOM 662 C C . THR A 1 87 ? 7.811 -12.483 6.703 1.00 83.31 87 THR A C 1
ATOM 664 O O . THR A 1 87 ? 8.241 -13.454 6.092 1.00 83.31 87 THR A O 1
ATOM 667 N N . LEU A 1 88 ? 6.787 -11.746 6.252 1.00 82.75 88 LEU A N 1
ATOM 668 C CA . LEU A 1 88 ? 5.782 -12.166 5.260 1.00 82.75 88 LEU A CA 1
ATOM 669 C C . LEU A 1 88 ? 4.908 -13.326 5.740 1.00 82.75 88 LEU A C 1
ATOM 671 O O . LEU A 1 88 ? 4.145 -13.903 4.964 1.00 82.75 88 LEU A O 1
ATOM 675 N N . GLU A 1 89 ? 4.992 -13.646 7.025 1.00 85.38 89 GLU A N 1
ATOM 676 C CA . GLU A 1 89 ? 4.355 -14.789 7.656 1.00 85.38 89 GLU A CA 1
ATOM 677 C C . GLU A 1 89 ? 3.528 -14.326 8.850 1.00 85.38 89 GLU A C 1
ATOM 679 O O . GLU A 1 89 ? 3.890 -13.391 9.568 1.00 85.38 89 GLU A O 1
ATOM 684 N N . TYR A 1 90 ? 2.398 -14.990 9.053 1.00 86.88 90 TYR A N 1
ATOM 685 C CA . TYR A 1 90 ? 1.553 -14.795 10.214 1.00 86.88 90 TYR A CA 1
ATOM 686 C C . TYR A 1 90 ? 0.772 -16.076 10.473 1.00 86.88 90 TYR A C 1
ATOM 688 O O . TYR A 1 90 ? -0.010 -16.516 9.625 1.00 86.88 90 TYR A O 1
ATOM 696 N N . THR A 1 91 ? 0.987 -16.649 11.651 1.00 81.69 91 THR A N 1
ATOM 697 C CA . THR A 1 91 ? 0.316 -17.871 12.082 1.00 81.69 91 THR A CA 1
ATOM 698 C C . THR A 1 91 ? -0.765 -17.517 13.089 1.00 81.69 91 THR A C 1
ATOM 700 O O . THR A 1 91 ? -0.512 -16.838 14.082 1.00 81.69 91 THR A O 1
ATOM 703 N N . ALA A 1 92 ? -1.973 -17.985 12.809 1.00 87.38 92 ALA A N 1
ATOM 704 C CA . ALA A 1 92 ? -3.144 -17.852 13.658 1.00 87.38 92 ALA A CA 1
ATOM 705 C C . ALA A 1 92 ? -3.400 -19.146 14.459 1.00 87.38 92 ALA A C 1
ATOM 707 O O . ALA A 1 92 ? -2.861 -20.194 14.096 1.00 87.38 92 ALA A O 1
ATOM 708 N N . PRO A 1 93 ? -4.250 -19.107 15.503 1.00 85.06 93 PRO A N 1
ATOM 709 C CA . PRO A 1 93 ? -4.917 -17.926 16.061 1.00 85.06 93 PRO A CA 1
ATOM 710 C C . PRO A 1 93 ? -3.973 -17.054 16.913 1.00 85.06 93 PRO A C 1
ATOM 712 O O . PRO A 1 93 ? -2.980 -17.552 17.447 1.00 85.06 93 PRO A O 1
ATOM 715 N N . PRO A 1 94 ? -4.267 -15.752 17.077 1.00 88.12 94 PRO A N 1
ATOM 716 C CA . PRO A 1 94 ? -3.469 -14.880 17.926 1.00 88.12 94 PRO A CA 1
ATOM 717 C C . PRO A 1 94 ? -3.648 -15.219 19.408 1.00 88.12 94 PRO A C 1
ATOM 719 O O . PRO A 1 94 ? -4.766 -15.376 19.892 1.00 88.12 94 PRO A O 1
ATOM 722 N N . ALA A 1 95 ? -2.539 -15.248 20.150 1.00 86.12 95 ALA A N 1
ATOM 723 C CA . ALA A 1 95 ? -2.550 -15.449 21.602 1.00 86.12 95 ALA A CA 1
ATOM 724 C C . ALA A 1 95 ? -2.651 -14.135 22.403 1.00 86.12 95 ALA A C 1
ATOM 726 O O . ALA A 1 95 ? -3.014 -14.143 23.577 1.00 86.12 95 ALA A O 1
ATOM 727 N N . SER A 1 96 ? -2.313 -12.994 21.790 1.00 93.06 96 SER A N 1
ATOM 728 C CA . SER A 1 96 ? -2.306 -11.699 22.479 1.00 93.06 96 SER A CA 1
ATOM 729 C C . SER A 1 96 ? -3.727 -11.223 22.784 1.00 93.06 96 SER A C 1
ATOM 731 O O . SER A 1 96 ? -4.543 -11.068 21.874 1.00 93.06 96 SER A O 1
ATOM 733 N N . LYS A 1 97 ? -3.994 -10.910 24.058 1.00 94.69 97 LYS A N 1
ATOM 734 C CA . LYS A 1 97 ? -5.259 -10.305 24.502 1.00 94.69 97 LYS A CA 1
ATOM 735 C C . LYS A 1 97 ? -5.568 -9.009 23.747 1.00 94.69 97 LYS A C 1
ATOM 737 O O . LYS A 1 97 ? -6.700 -8.828 23.316 1.00 94.69 97 LYS A O 1
ATOM 742 N N . GLU A 1 98 ? -4.561 -8.162 23.529 1.00 92.88 98 GLU A N 1
ATOM 743 C CA . GLU A 1 98 ? -4.713 -6.896 22.795 1.00 92.88 98 GLU A CA 1
ATOM 744 C C . GLU A 1 98 ? -5.164 -7.128 21.345 1.00 92.88 98 GLU A C 1
ATOM 746 O O . GLU A 1 98 ? -6.031 -6.424 20.837 1.00 92.88 98 GLU A O 1
ATOM 751 N N . CYS A 1 99 ? -4.621 -8.156 20.688 1.00 94.44 99 CYS A N 1
ATOM 752 C CA . CYS A 1 99 ? -5.045 -8.526 19.341 1.00 94.44 99 CYS A CA 1
ATOM 753 C C . CYS A 1 99 ? -6.491 -9.045 19.319 1.00 94.44 99 CYS A C 1
ATOM 755 O O . CYS A 1 99 ? -7.282 -8.629 18.475 1.00 94.44 99 CYS A O 1
ATOM 757 N N . LEU A 1 100 ? -6.856 -9.925 20.257 1.00 95.69 100 LEU A N 1
ATOM 758 C CA . LEU A 1 100 ? -8.214 -10.472 20.348 1.00 95.69 100 LEU A CA 1
ATOM 759 C C . LEU A 1 100 ? -9.262 -9.383 20.622 1.00 95.69 100 LEU A C 1
ATOM 761 O O . LEU A 1 100 ? -10.362 -9.448 20.074 1.00 95.69 100 LEU A O 1
ATOM 765 N N . GLU A 1 101 ? -8.927 -8.386 21.444 1.00 95.50 101 GLU A N 1
ATOM 766 C CA . GLU A 1 101 ? -9.772 -7.212 21.690 1.00 95.50 101 GLU A CA 1
ATOM 767 C C . GLU A 1 101 ? -9.934 -6.372 20.418 1.00 95.50 101 GLU A C 1
ATOM 769 O O . GLU A 1 101 ? -11.064 -6.137 19.998 1.00 95.50 101 GLU A O 1
ATOM 774 N N . ALA A 1 102 ? -8.837 -6.038 19.730 1.00 95.12 102 ALA A N 1
ATOM 775 C CA . ALA A 1 102 ? -8.901 -5.281 18.479 1.00 95.12 102 ALA A CA 1
ATOM 776 C C . ALA A 1 102 ? -9.723 -5.999 17.389 1.00 95.12 102 ALA A C 1
ATOM 778 O O . ALA A 1 102 ? -10.482 -5.357 16.662 1.00 95.12 102 ALA A O 1
ATOM 779 N N . ILE A 1 103 ? -9.594 -7.330 17.271 1.00 96.19 103 ILE A N 1
ATOM 780 C CA . ILE A 1 103 ? -10.406 -8.137 16.346 1.00 96.19 103 ILE A CA 1
ATOM 781 C C . ILE A 1 103 ? -11.886 -8.020 16.712 1.00 96.19 103 ILE A C 1
ATOM 783 O O . ILE A 1 103 ? -12.701 -7.724 15.842 1.00 96.19 103 ILE A O 1
ATOM 787 N N . ARG A 1 104 ? -12.236 -8.218 17.988 1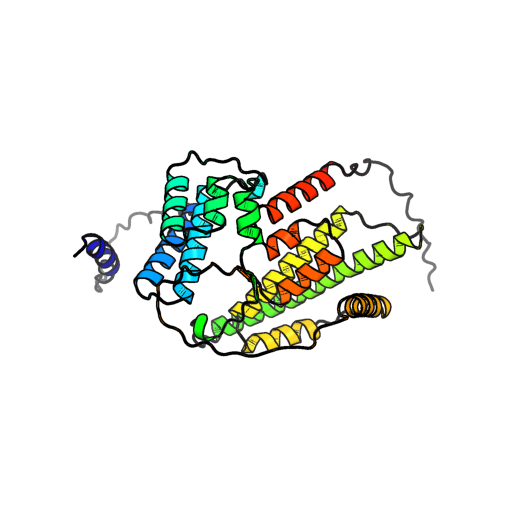.00 96.44 1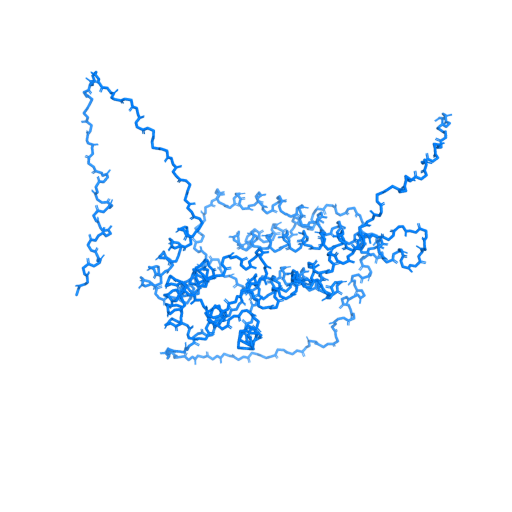04 ARG A N 1
ATOM 788 C CA . ARG A 1 104 ? -13.627 -8.161 18.456 1.00 96.44 104 ARG A CA 1
ATOM 789 C C . ARG A 1 104 ? -14.254 -6.790 18.214 1.00 96.44 104 ARG A C 1
ATOM 791 O O . ARG A 1 104 ? -15.400 -6.721 17.769 1.00 96.44 104 ARG A O 1
ATOM 798 N N . ASP A 1 105 ? -13.516 -5.719 18.483 1.00 94.62 105 ASP A N 1
ATOM 799 C CA . ASP A 1 105 ? -13.991 -4.350 18.277 1.00 94.62 105 ASP A CA 1
ATOM 800 C C . ASP A 1 105 ? -14.264 -4.085 16.790 1.00 94.62 105 ASP A C 1
ATOM 802 O O . ASP A 1 105 ? -15.318 -3.553 16.427 1.00 94.62 105 ASP A O 1
ATOM 806 N N . LEU A 1 106 ? -13.371 -4.537 15.902 1.00 94.81 106 LEU A N 1
ATOM 807 C CA . LEU A 1 106 ? -13.580 -4.430 14.459 1.00 94.81 106 LEU A CA 1
ATOM 808 C C . LEU A 1 106 ? -14.775 -5.273 13.989 1.00 94.81 106 LEU A C 1
ATOM 810 O O . LEU A 1 106 ? -15.602 -4.774 13.229 1.00 94.81 106 LEU A O 1
ATOM 814 N N . GLU A 1 107 ? -14.916 -6.514 14.455 1.00 94.94 107 GLU A N 1
ATOM 815 C CA . GLU A 1 107 ? -16.029 -7.397 14.072 1.00 94.94 107 GLU A CA 1
ATOM 816 C C . GLU A 1 107 ? -17.384 -6.903 14.584 1.00 94.94 107 GLU A C 1
ATOM 818 O O . GLU A 1 107 ? -18.389 -7.061 13.896 1.00 94.94 107 GLU A O 1
ATOM 823 N N . THR A 1 108 ? -17.418 -6.240 15.742 1.00 94.38 108 THR A N 1
ATOM 824 C CA . THR A 1 108 ? -18.638 -5.612 16.274 1.00 94.38 108 THR A CA 1
ATOM 825 C C . THR A 1 108 ? -19.161 -4.530 15.328 1.00 94.38 108 THR A C 1
ATOM 827 O O . THR A 1 108 ? -20.367 -4.393 15.133 1.00 94.38 108 THR A O 1
ATOM 830 N N . ASN A 1 109 ? -18.253 -3.777 14.703 1.00 90.69 109 ASN A N 1
ATOM 831 C CA . ASN A 1 109 ? -18.594 -2.682 13.798 1.00 90.69 109 ASN A CA 1
ATOM 832 C C . ASN A 1 109 ? -18.695 -3.116 12.327 1.00 90.69 109 ASN A C 1
ATOM 834 O O . ASN A 1 109 ? -19.356 -2.445 11.530 1.00 90.69 109 ASN A O 1
ATOM 838 N N . ASN A 1 110 ? -18.020 -4.206 11.952 1.00 92.12 110 ASN A N 1
ATOM 839 C CA . ASN A 1 110 ? -17.957 -4.747 10.598 1.00 92.12 110 ASN A CA 1
ATOM 840 C C . ASN A 1 110 ? -17.661 -6.269 10.624 1.00 92.12 110 ASN A C 1
ATOM 842 O O . ASN A 1 110 ? -16.505 -6.678 10.478 1.00 92.12 110 ASN A O 1
ATOM 846 N N . PRO A 1 111 ? -18.694 -7.126 10.774 1.00 91.31 111 PRO A N 1
ATOM 847 C CA . PRO A 1 111 ? -18.534 -8.573 10.996 1.00 91.31 111 PRO A CA 1
ATOM 848 C C . PRO A 1 111 ? -17.819 -9.345 9.881 1.00 91.31 111 PRO A C 1
ATOM 850 O O . PRO A 1 111 ? -17.287 -10.428 10.107 1.00 91.31 111 PRO A O 1
ATOM 853 N N . HIS A 1 112 ? -17.805 -8.801 8.663 1.00 90.75 112 HIS A N 1
ATOM 854 C CA . HIS A 1 112 ? -17.160 -9.410 7.498 1.00 90.75 112 HIS A CA 1
ATOM 855 C C . HIS A 1 112 ? -15.898 -8.653 7.084 1.00 90.75 112 HIS A C 1
ATOM 857 O O . HIS A 1 112 ? -15.503 -8.692 5.916 1.00 90.75 112 HIS A O 1
ATOM 863 N N . ASN A 1 113 ? -15.270 -7.931 8.018 1.00 91.06 113 ASN A N 1
ATOM 864 C CA . ASN A 1 113 ? -14.051 -7.210 7.709 1.00 91.06 113 ASN A CA 1
ATOM 865 C C . ASN A 1 113 ? -12.916 -8.197 7.364 1.00 91.06 113 ASN A C 1
ATOM 867 O O . ASN A 1 113 ? -12.553 -9.031 8.201 1.00 91.06 113 ASN A O 1
ATOM 871 N N . PRO A 1 114 ? -12.304 -8.088 6.170 1.00 90.81 114 PRO A N 1
ATOM 872 C CA . PRO A 1 114 ? -11.226 -8.986 5.768 1.00 90.81 114 PRO A CA 1
ATOM 873 C C . PRO A 1 114 ? -10.033 -8.988 6.730 1.00 90.81 114 PRO A C 1
ATOM 875 O O . PRO A 1 114 ? -9.461 -10.040 6.989 1.00 90.81 114 PRO A O 1
ATOM 878 N N . THR A 1 115 ? -9.681 -7.837 7.306 1.00 91.50 115 THR A N 1
ATOM 879 C CA . THR A 1 115 ? -8.542 -7.711 8.226 1.00 91.50 115 THR A CA 1
ATOM 880 C C . THR A 1 115 ? -8.773 -8.504 9.511 1.00 91.50 115 THR A C 1
ATOM 882 O O . THR A 1 115 ? -7.870 -9.212 9.952 1.00 91.50 115 THR A O 1
ATOM 885 N N . ALA A 1 116 ? -9.984 -8.446 10.076 1.00 94.25 116 ALA A N 1
ATOM 886 C CA . ALA A 1 116 ? -10.353 -9.233 11.253 1.00 94.25 116 ALA A CA 1
ATOM 887 C C . ALA A 1 116 ? -10.329 -10.741 10.962 1.00 94.25 116 ALA A C 1
ATOM 889 O O . ALA A 1 116 ? -9.727 -11.507 11.714 1.00 94.25 116 ALA A O 1
ATOM 890 N N . ILE A 1 117 ? -10.910 -11.161 9.830 1.00 93.62 117 ILE A N 1
ATOM 891 C CA . ILE A 1 117 ? -10.929 -12.570 9.405 1.00 93.62 117 ILE A CA 1
ATOM 892 C C . ILE A 1 117 ? -9.504 -13.103 9.239 1.00 93.62 117 ILE A C 1
ATOM 894 O O . ILE A 1 117 ? -9.186 -14.186 9.724 1.00 93.62 117 ILE A O 1
ATOM 898 N N . CYS A 1 118 ? -8.623 -12.333 8.607 1.00 91.06 118 CYS A N 1
ATOM 899 C CA . CYS A 1 118 ? -7.231 -12.716 8.405 1.00 91.06 118 CYS A CA 1
ATOM 900 C C . CYS A 1 118 ? -6.414 -12.745 9.691 1.00 91.06 118 CYS A C 1
ATOM 902 O O . CYS A 1 118 ? -5.611 -13.657 9.876 1.00 91.06 118 CYS A O 1
ATOM 904 N N . ALA A 1 119 ? -6.638 -11.794 10.598 1.00 93.25 119 ALA A N 1
ATOM 905 C CA . ALA A 1 119 ? -6.010 -11.816 11.911 1.00 93.25 119 ALA A CA 1
ATOM 906 C C . ALA A 1 119 ? -6.493 -13.017 12.745 1.00 93.25 119 ALA A C 1
ATOM 908 O O . ALA A 1 119 ? -5.707 -13.621 13.460 1.00 93.25 119 ALA A O 1
ATOM 909 N N . ARG A 1 120 ? -7.758 -13.431 12.621 1.00 94.88 120 ARG A N 1
ATOM 910 C CA . ARG A 1 120 ? -8.292 -14.590 13.350 1.00 94.88 120 ARG A CA 1
ATOM 911 C C . ARG A 1 120 ? -7.855 -15.933 12.768 1.00 94.88 120 ARG A C 1
ATOM 913 O O . ARG A 1 120 ? -7.487 -16.820 13.531 1.00 94.88 120 ARG A O 1
ATOM 920 N N . SER A 1 121 ? -7.958 -16.097 11.451 1.00 93.19 121 SER A N 1
ATOM 921 C CA . SER A 1 121 ? -7.793 -17.389 10.767 1.00 93.19 121 SER A CA 1
ATOM 922 C C . SER A 1 121 ? -6.402 -17.583 10.163 1.00 93.19 121 SER A C 1
ATOM 924 O O . SER A 1 121 ? -6.024 -18.697 9.816 1.00 93.19 121 SER A O 1
ATOM 926 N N . GLY A 1 122 ? -5.614 -16.514 10.054 1.00 91.06 122 GLY A N 1
ATOM 927 C CA . GLY A 1 122 ? -4.281 -16.524 9.463 1.00 91.06 122 GLY A CA 1
ATOM 928 C C . GLY A 1 122 ? -4.303 -16.076 8.007 1.00 91.06 122 GLY A C 1
ATOM 929 O O . GLY A 1 122 ? -5.275 -16.295 7.278 1.00 91.06 122 GLY A O 1
ATOM 930 N N . ILE A 1 123 ? -3.203 -15.466 7.565 1.00 87.75 123 ILE A N 1
ATOM 931 C CA . ILE A 1 123 ? -3.086 -14.864 6.225 1.00 87.75 123 ILE A CA 1
ATOM 932 C C . ILE A 1 123 ? -3.119 -15.892 5.089 1.00 87.75 123 ILE A C 1
ATOM 934 O O . ILE A 1 123 ? -3.360 -15.532 3.946 1.00 87.75 123 ILE A O 1
ATOM 938 N N . ASP A 1 124 ? -2.881 -17.171 5.370 1.00 86.50 124 ASP A N 1
ATOM 939 C CA . ASP A 1 124 ? -2.936 -18.234 4.362 1.00 86.50 124 ASP A CA 1
ATOM 940 C C . ASP A 1 124 ? -4.226 -19.056 4.401 1.00 86.50 124 ASP A C 1
ATOM 942 O O . ASP A 1 124 ? -4.391 -19.964 3.584 1.00 86.50 124 ASP A O 1
ATOM 946 N N . SER A 1 125 ? -5.151 -18.720 5.302 1.00 89.94 125 SER A N 1
ATOM 947 C CA . SER A 1 125 ? -6.426 -19.425 5.422 1.00 89.94 125 SER A CA 1
ATOM 948 C C . SER A 1 125 ? -7.334 -19.201 4.200 1.00 89.94 125 SER A C 1
ATOM 950 O O . SER A 1 125 ? -7.363 -18.093 3.640 1.00 89.94 125 SER A O 1
ATOM 952 N N . PRO A 1 126 ? -8.107 -20.218 3.772 1.00 90.56 126 PRO A N 1
ATOM 953 C CA . PRO A 1 126 ? -9.093 -20.077 2.698 1.00 90.56 126 PRO A CA 1
ATOM 954 C C . PRO A 1 126 ? -10.095 -18.937 2.935 1.00 90.56 126 PRO A C 1
ATOM 956 O O . PRO A 1 126 ? -10.459 -18.221 1.997 1.00 90.56 126 PRO A O 1
ATOM 959 N N . GLU A 1 127 ? -10.510 -18.719 4.184 1.00 90.50 127 GLU A N 1
ATOM 960 C CA . GLU A 1 127 ? -11.447 -17.664 4.581 1.00 90.50 127 GLU A CA 1
ATOM 961 C C . GLU A 1 127 ? -10.846 -16.274 4.354 1.00 90.50 127 GLU A C 1
ATOM 963 O O . GLU A 1 127 ? -11.479 -15.395 3.765 1.00 90.50 127 GLU A O 1
ATOM 968 N N . CYS A 1 128 ? -9.595 -16.076 4.764 1.00 88.88 128 CYS A N 1
ATOM 969 C CA . CYS A 1 128 ? -8.888 -14.817 4.573 1.00 88.88 128 CYS A CA 1
ATOM 970 C C . CYS A 1 128 ? -8.702 -14.488 3.080 1.00 88.88 128 CYS A C 1
ATOM 972 O O . CYS A 1 128 ? -8.998 -13.377 2.626 1.00 88.88 128 CYS A O 1
ATOM 974 N N . ILE A 1 129 ? -8.282 -15.477 2.285 1.00 85.44 129 ILE A N 1
ATOM 975 C CA . ILE A 1 129 ? -8.077 -15.321 0.837 1.00 85.44 129 ILE A CA 1
ATOM 976 C C . ILE A 1 129 ? -9.390 -14.975 0.135 1.00 85.44 129 ILE A C 1
ATOM 978 O O . ILE A 1 129 ? -9.427 -14.045 -0.677 1.00 85.44 129 ILE A O 1
ATOM 982 N N . SER A 1 130 ? -10.455 -15.722 0.429 1.00 87.44 130 SER A N 1
ATOM 983 C CA . SER A 1 130 ? -11.763 -15.543 -0.206 1.00 87.44 130 SER A CA 1
ATOM 984 C C . SER A 1 130 ? -12.392 -14.200 0.154 1.00 87.44 130 SER A C 1
ATOM 986 O O . SER A 1 130 ? -12.868 -13.501 -0.741 1.00 87.44 130 SER A O 1
ATOM 988 N N . THR A 1 131 ? -12.313 -13.775 1.418 1.00 87.31 131 THR A N 1
ATOM 989 C CA . THR A 1 131 ? -12.882 -12.490 1.849 1.00 87.31 131 THR A CA 1
ATOM 990 C C . THR A 1 131 ? -12.192 -11.314 1.155 1.00 87.31 131 THR A C 1
ATOM 992 O O . THR A 1 131 ? -12.866 -10.435 0.620 1.00 87.31 131 THR A O 1
ATOM 995 N N . PHE A 1 132 ? -10.856 -11.310 1.070 1.00 81.88 132 PHE A N 1
ATOM 996 C CA . PHE A 1 132 ? -10.143 -10.254 0.342 1.00 81.88 132 PHE A CA 1
ATOM 997 C C . PHE A 1 132 ? -10.381 -10.293 -1.170 1.00 81.88 132 PHE A C 1
ATOM 999 O O . PHE A 1 132 ? -10.457 -9.235 -1.792 1.00 81.88 132 PHE A O 1
ATOM 1006 N N . LYS A 1 133 ? -10.517 -11.487 -1.764 1.00 80.00 133 LYS A N 1
ATOM 1007 C CA . LYS A 1 133 ? -10.828 -11.644 -3.195 1.00 80.00 133 LYS A CA 1
ATOM 1008 C C . LYS A 1 133 ? -12.203 -11.069 -3.541 1.00 80.00 133 LYS A C 1
ATOM 1010 O O . LYS A 1 133 ? -12.361 -10.468 -4.599 1.00 80.00 133 LYS A O 1
ATOM 1015 N N . ASN A 1 134 ? -13.170 -11.243 -2.647 1.00 81.69 134 ASN A N 1
ATOM 1016 C CA . ASN A 1 134 ? -14.549 -10.805 -2.844 1.00 81.69 134 ASN A CA 1
ATOM 1017 C C . ASN A 1 134 ? -14.794 -9.364 -2.374 1.00 81.69 134 ASN A C 1
ATOM 1019 O O . ASN A 1 134 ? -15.895 -8.842 -2.541 1.00 81.69 134 ASN A O 1
ATOM 1023 N N . GLN A 1 135 ? -13.787 -8.706 -1.792 1.00 81.38 135 GLN A N 1
ATOM 1024 C CA . GLN A 1 135 ? -13.922 -7.331 -1.345 1.00 81.38 135 GLN A CA 1
ATOM 1025 C C . GLN A 1 135 ? -14.082 -6.392 -2.552 1.00 81.38 135 GLN A C 1
ATOM 1027 O O . GLN A 1 135 ? -13.197 -6.343 -3.414 1.00 81.38 135 GLN A O 1
ATOM 1032 N N . PRO A 1 136 ? -15.164 -5.596 -2.620 1.00 78.12 136 PRO A N 1
ATOM 1033 C CA . PRO A 1 136 ? -15.353 -4.670 -3.722 1.00 78.12 136 PRO A CA 1
ATOM 1034 C C . PRO A 1 136 ? -14.232 -3.629 -3.732 1.00 78.12 136 PRO A C 1
ATOM 1036 O O . PRO A 1 136 ? -13.935 -2.997 -2.717 1.00 78.12 136 PRO A O 1
ATOM 1039 N N . THR A 1 137 ? -13.629 -3.419 -4.900 1.00 71.12 137 THR A N 1
ATOM 1040 C CA . THR A 1 137 ? -12.709 -2.306 -5.144 1.00 71.12 137 THR A CA 1
ATOM 1041 C C . THR A 1 137 ? -13.459 -1.226 -5.910 1.00 71.12 137 THR A C 1
ATOM 1043 O O . THR A 1 137 ? -14.118 -1.503 -6.912 1.00 71.12 137 THR A O 1
ATOM 1046 N N . LYS A 1 138 ? -13.389 0.021 -5.445 1.00 67.12 138 LYS A N 1
ATOM 1047 C CA . LYS A 1 138 ? -13.847 1.176 -6.219 1.00 67.12 138 LYS A CA 1
ATOM 1048 C C . LYS A 1 138 ? -12.684 2.121 -6.433 1.00 67.12 138 LYS A C 1
ATOM 1050 O O . LYS A 1 138 ? -11.837 2.323 -5.563 1.00 67.12 138 LYS A O 1
ATOM 1055 N N . VAL A 1 139 ? -12.675 2.720 -7.615 1.00 63.47 139 VAL A N 1
ATOM 1056 C CA . VAL A 1 139 ? -11.832 3.879 -7.862 1.00 63.47 139 VAL A CA 1
ATOM 1057 C C . VAL A 1 139 ? -12.412 5.020 -7.037 1.00 63.47 139 VAL A C 1
ATOM 1059 O O . VAL A 1 139 ? -13.573 5.385 -7.228 1.00 63.47 139 VAL A O 1
ATOM 1062 N N . TYR A 1 140 ? -11.642 5.531 -6.084 1.00 60.00 140 TYR A N 1
ATOM 1063 C CA . TYR A 1 140 ? -12.103 6.639 -5.259 1.00 60.00 140 TYR A CA 1
ATOM 1064 C C . TYR A 1 140 ? -12.034 7.935 -6.055 1.00 60.00 140 TYR A C 1
ATOM 1066 O O . TYR A 1 140 ? -10.983 8.270 -6.603 1.00 60.00 140 TYR A O 1
ATOM 1074 N N . LYS A 1 141 ? -13.162 8.644 -6.113 1.00 58.19 141 LYS A N 1
ATOM 1075 C CA . LYS A 1 141 ? -13.277 10.000 -6.650 1.00 58.19 141 LYS A CA 1
ATOM 1076 C C . LYS A 1 141 ? -13.672 10.909 -5.483 1.00 58.19 141 LYS A C 1
ATOM 1078 O O . LYS A 1 141 ? -14.854 10.973 -5.165 1.00 58.19 141 LYS A O 1
ATOM 1083 N N . PRO A 1 142 ? -12.700 11.515 -4.794 1.00 53.31 142 PRO A N 1
ATOM 1084 C CA . PRO A 1 142 ? -12.974 12.410 -3.678 1.00 53.31 142 PRO A CA 1
ATOM 1085 C C . PRO A 1 142 ? -13.667 13.670 -4.182 1.00 53.31 142 PRO A C 1
ATOM 1087 O O . PRO A 1 142 ? -13.251 14.210 -5.210 1.00 53.31 142 PRO A O 1
ATOM 1090 N N . ASN A 1 143 ? -14.642 14.176 -3.429 1.00 55.41 143 ASN A N 1
ATOM 1091 C CA . ASN A 1 143 ? -15.054 15.566 -3.558 1.00 55.41 143 ASN A CA 1
ATOM 1092 C C . ASN A 1 143 ? -14.224 16.438 -2.591 1.00 55.41 143 ASN A C 1
ATOM 1094 O O . ASN A 1 143 ? -13.832 15.980 -1.517 1.00 55.41 143 ASN A O 1
ATOM 1098 N N . ARG A 1 144 ? -13.930 17.691 -2.961 1.00 56.62 144 ARG A N 1
ATOM 1099 C CA . ARG A 1 144 ? -13.163 18.654 -2.136 1.00 56.62 144 ARG A CA 1
ATOM 1100 C C . ARG A 1 144 ? -13.830 18.868 -0.769 1.00 56.62 144 ARG A C 1
ATOM 1102 O O . ARG A 1 144 ? -13.152 18.994 0.248 1.00 56.62 144 ARG A O 1
ATOM 1109 N N . GLU A 1 145 ? -15.157 18.797 -0.757 1.00 59.38 145 GLU A N 1
ATOM 1110 C CA . GLU A 1 145 ? -16.015 18.844 0.430 1.00 59.38 145 GLU A CA 1
ATOM 1111 C C . GLU A 1 145 ? -15.695 17.732 1.451 1.00 59.38 145 GLU A C 1
ATOM 1113 O O . GLU A 1 145 ? -15.688 17.990 2.653 1.00 59.38 145 GLU A O 1
ATOM 1118 N N . ASP A 1 146 ? -15.330 16.522 1.003 1.00 55.50 146 ASP A N 1
ATOM 1119 C CA . ASP A 1 146 ? -15.043 15.376 1.887 1.00 55.50 146 ASP A CA 1
ATOM 1120 C C . ASP A 1 146 ? -13.743 15.544 2.693 1.00 55.50 146 ASP A C 1
ATOM 1122 O O . ASP A 1 146 ? -13.523 14.872 3.711 1.00 55.50 146 ASP A O 1
ATOM 1126 N N . LEU A 1 147 ? -12.842 16.406 2.215 1.00 56.28 147 LEU A N 1
ATOM 1127 C CA . LEU A 1 147 ? -11.536 16.637 2.825 1.00 56.28 147 LEU A CA 1
ATOM 1128 C C . LEU A 1 147 ? -11.534 17.824 3.792 1.00 56.28 147 LEU A C 1
ATOM 1130 O O . LEU A 1 147 ? -10.574 17.955 4.547 1.00 56.28 147 LEU A O 1
ATOM 1134 N N . ASN A 1 148 ? -12.601 18.636 3.820 1.00 59.19 148 ASN A N 1
ATOM 1135 C CA . ASN A 1 148 ? -12.708 19.847 4.646 1.00 59.19 148 ASN A CA 1
ATOM 1136 C C . ASN A 1 148 ? -11.440 20.723 4.584 1.00 59.19 148 ASN A C 1
ATOM 1138 O O . ASN A 1 148 ? -11.022 21.320 5.579 1.00 59.19 148 ASN A O 1
ATOM 1142 N N . LEU A 1 149 ? -10.792 20.744 3.418 1.00 61.28 149 LEU A N 1
ATOM 1143 C CA . LEU A 1 149 ? -9.657 21.612 3.156 1.00 61.28 149 LEU A CA 1
ATOM 1144 C C . LEU A 1 149 ? -10.234 23.012 3.001 1.00 61.28 149 LEU A C 1
ATOM 1146 O O . LEU A 1 149 ? -10.813 23.340 1.966 1.00 61.28 149 LEU A O 1
ATOM 1150 N N . LYS A 1 150 ? -10.147 23.798 4.077 1.00 61.78 150 LYS A N 1
ATOM 1151 C CA . LYS A 1 150 ? -10.365 25.241 4.000 1.00 61.78 150 LYS A CA 1
ATOM 1152 C C . LYS A 1 150 ? -9.364 25.818 3.003 1.00 61.78 150 LYS A C 1
ATOM 1154 O O . LYS A 1 150 ? -8.274 25.269 2.855 1.00 61.78 150 LYS A O 1
ATOM 1159 N N . ASP A 1 151 ? -9.747 26.905 2.346 1.00 68.75 151 ASP A N 1
ATOM 1160 C CA . ASP A 1 151 ? -8.883 27.640 1.423 1.00 68.75 151 ASP A CA 1
ATOM 1161 C C . ASP A 1 151 ? -7.720 28.271 2.206 1.00 68.75 151 ASP A C 1
ATOM 1163 O O . ASP A 1 151 ? -7.777 29.421 2.638 1.00 68.75 151 ASP A O 1
ATOM 1167 N N . ASP A 1 152 ? -6.699 27.460 2.468 1.00 76.06 152 ASP A N 1
ATOM 1168 C CA . ASP A 1 152 ? -5.457 27.837 3.124 1.00 76.06 152 ASP A CA 1
ATOM 1169 C C . ASP A 1 152 ? -4.360 27.934 2.049 1.00 76.06 152 ASP A C 1
ATOM 1171 O O . ASP A 1 152 ? -3.896 26.904 1.544 1.00 76.06 152 ASP A O 1
ATOM 1175 N N . PRO A 1 153 ? -3.952 29.157 1.665 1.00 78.81 153 PRO A N 1
ATOM 1176 C CA . PRO A 1 153 ? -2.989 29.365 0.590 1.00 78.81 153 PRO A CA 1
ATOM 1177 C C . PRO A 1 153 ? -1.583 28.849 0.931 1.00 78.81 153 PRO A C 1
ATOM 1179 O O . PRO A 1 153 ? -0.823 28.516 0.021 1.00 78.81 153 PRO A O 1
ATOM 1182 N N . GLU A 1 154 ? -1.219 28.755 2.214 1.00 79.38 154 GLU A N 1
ATOM 1183 C CA . GLU A 1 154 ? 0.080 28.218 2.633 1.00 79.38 154 GLU A CA 1
ATOM 1184 C C . GLU A 1 154 ? 0.108 26.696 2.462 1.00 79.38 154 GLU A C 1
ATOM 1186 O O . GLU A 1 154 ? 1.058 26.132 1.908 1.00 79.38 154 GLU A O 1
ATOM 1191 N N . LEU A 1 155 ? -0.984 26.036 2.852 1.00 73.88 155 LEU A N 1
ATOM 1192 C CA . LEU A 1 155 ? -1.171 24.607 2.633 1.00 73.88 155 LEU A CA 1
ATOM 1193 C C . LEU A 1 155 ? -1.224 24.269 1.133 1.00 73.88 155 LEU A C 1
ATOM 1195 O O . LEU A 1 155 ? -0.606 23.295 0.697 1.00 73.88 155 LEU A O 1
ATOM 1199 N N . GLU A 1 156 ? -1.910 25.090 0.331 1.00 77.81 156 GLU A N 1
ATOM 1200 C CA . GLU A 1 156 ? -1.958 24.948 -1.128 1.00 77.81 156 GLU A CA 1
ATOM 1201 C C . GLU A 1 156 ? -0.560 25.067 -1.756 1.00 77.81 156 GLU A C 1
ATOM 1203 O O . GLU A 1 156 ? -0.160 24.206 -2.545 1.00 77.81 156 GLU A O 1
ATOM 1208 N N . LEU A 1 157 ? 0.224 26.079 -1.367 1.00 79.94 157 LEU A N 1
ATOM 1209 C CA . LEU A 1 157 ? 1.596 26.254 -1.845 1.00 79.94 157 LEU A CA 1
ATOM 1210 C C . LEU A 1 157 ? 2.491 25.072 -1.451 1.00 79.94 157 LEU A C 1
ATOM 1212 O O . LEU A 1 157 ? 3.254 24.578 -2.286 1.00 79.94 157 LEU A O 1
ATOM 1216 N N . SER A 1 158 ? 2.374 24.582 -0.213 1.00 79.38 158 SER A N 1
ATOM 1217 C CA . SER A 1 158 ? 3.122 23.407 0.245 1.00 79.38 158 SER A CA 1
ATOM 1218 C C . SER A 1 158 ? 2.791 22.170 -0.591 1.00 79.38 158 SER A C 1
ATOM 1220 O O . SER A 1 158 ? 3.705 21.463 -1.020 1.00 79.38 158 SER A O 1
ATOM 1222 N N . TYR A 1 159 ? 1.509 21.914 -0.872 1.00 78.44 159 TYR A N 1
ATOM 1223 C CA . TYR A 1 159 ? 1.123 20.800 -1.738 1.00 78.44 159 TYR A CA 1
ATOM 1224 C C . TYR A 1 159 ? 1.614 20.982 -3.167 1.00 78.44 159 TYR A C 1
ATOM 1226 O O . TYR A 1 159 ? 2.021 20.003 -3.790 1.00 78.44 159 TYR A O 1
ATOM 1234 N N . ARG A 1 160 ? 1.618 22.210 -3.688 1.00 79.50 160 ARG A N 1
ATOM 1235 C CA . ARG A 1 160 ? 2.109 22.496 -5.037 1.00 79.50 160 ARG A CA 1
ATOM 1236 C C . ARG A 1 160 ? 3.600 22.189 -5.179 1.00 79.50 160 ARG A C 1
ATOM 1238 O O . ARG A 1 160 ? 3.984 21.525 -6.139 1.00 79.50 160 ARG A O 1
ATOM 1245 N N . LEU A 1 161 ? 4.416 22.601 -4.207 1.00 81.25 161 LEU A N 1
ATOM 1246 C CA . LEU A 1 161 ? 5.851 22.295 -4.171 1.00 81.25 161 LEU A CA 1
ATOM 1247 C C . LEU A 1 161 ? 6.113 20.788 -4.046 1.00 81.25 161 LEU A C 1
ATOM 1249 O O . LEU A 1 161 ? 6.993 20.249 -4.721 1.00 81.25 161 LEU A O 1
ATOM 1253 N N . ASP A 1 162 ? 5.337 20.091 -3.215 1.00 78.19 162 ASP A N 1
ATOM 1254 C CA . ASP A 1 162 ? 5.443 18.638 -3.090 1.00 78.19 162 ASP A CA 1
ATOM 1255 C C . ASP A 1 162 ? 5.014 17.925 -4.376 1.00 78.19 162 ASP A C 1
ATOM 1257 O O . ASP A 1 162 ? 5.673 16.972 -4.793 1.00 78.19 162 ASP A O 1
ATOM 1261 N N . ILE A 1 163 ? 3.955 18.388 -5.041 1.00 80.88 163 ILE A N 1
ATOM 1262 C CA . ILE A 1 163 ? 3.531 17.884 -6.351 1.00 80.88 163 ILE A CA 1
ATOM 1263 C C . ILE A 1 163 ? 4.654 18.061 -7.368 1.00 80.88 163 ILE A C 1
ATOM 1265 O O . ILE A 1 163 ? 5.041 17.085 -8.000 1.00 80.88 163 ILE A O 1
ATOM 1269 N N . GLU A 1 164 ? 5.221 19.257 -7.501 1.00 82.31 164 GLU A N 1
ATOM 1270 C CA . GLU A 1 164 ? 6.291 19.537 -8.463 1.00 82.31 164 GLU A CA 1
ATOM 1271 C C . GLU A 1 164 ? 7.517 18.640 -8.226 1.00 82.31 164 GLU A C 1
ATOM 1273 O O . GLU A 1 164 ? 8.005 17.969 -9.139 1.00 82.31 164 GLU A O 1
ATOM 1278 N N . ARG A 1 165 ? 7.955 18.517 -6.965 1.00 84.06 165 ARG A N 1
ATOM 1279 C CA . ARG A 1 165 ? 9.062 17.628 -6.584 1.00 84.06 165 ARG A CA 1
ATOM 1280 C C . ARG A 1 165 ? 8.778 16.168 -6.942 1.00 84.06 165 ARG A C 1
ATOM 1282 O O . ARG A 1 165 ? 9.670 15.455 -7.408 1.00 84.06 165 ARG A O 1
ATOM 1289 N N . ASN A 1 166 ? 7.554 15.704 -6.702 1.00 83.50 166 ASN A N 1
ATOM 1290 C CA . ASN A 1 166 ? 7.183 14.314 -6.943 1.00 83.50 166 ASN A CA 1
ATOM 1291 C C . ASN A 1 166 ? 6.884 14.024 -8.422 1.00 83.50 166 ASN A C 1
ATOM 1293 O O . ASN A 1 166 ? 7.139 12.901 -8.852 1.00 83.50 166 ASN A O 1
ATOM 1297 N N . ALA A 1 167 ? 6.439 15.006 -9.214 1.00 83.69 167 A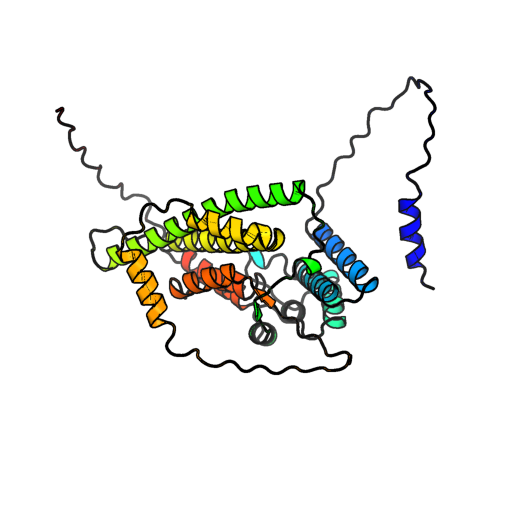LA A N 1
ATOM 1298 C CA . ALA A 1 167 ? 6.241 14.865 -10.658 1.00 83.69 167 ALA A CA 1
ATOM 1299 C C . ALA A 1 167 ? 7.555 14.472 -11.345 1.00 83.69 167 ALA A C 1
ATOM 1301 O O . ALA A 1 167 ? 7.618 13.438 -12.011 1.00 83.69 167 ALA A O 1
ATOM 1302 N N . ASN A 1 168 ? 8.638 15.200 -11.056 1.00 85.44 168 ASN A N 1
ATOM 1303 C CA . ASN A 1 168 ? 9.976 14.880 -11.559 1.00 85.44 168 ASN A CA 1
ATOM 1304 C C . ASN A 1 168 ? 10.434 13.475 -11.128 1.00 85.44 168 ASN A C 1
ATOM 1306 O O . ASN A 1 168 ? 11.005 12.723 -11.919 1.00 85.44 168 ASN A O 1
ATOM 1310 N N . SER A 1 169 ? 10.142 13.081 -9.882 1.00 87.00 169 SER A N 1
ATOM 1311 C CA . SER A 1 169 ? 10.490 11.748 -9.371 1.00 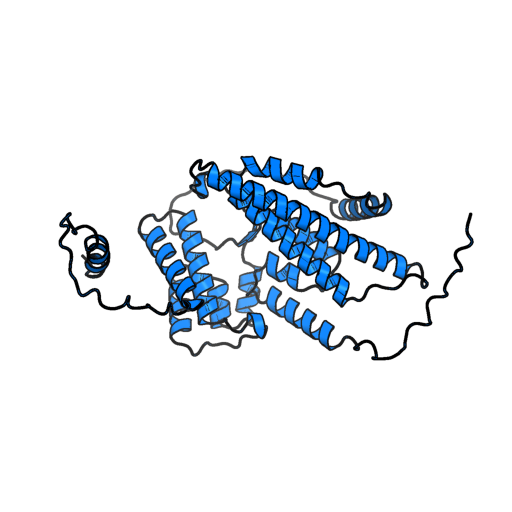87.00 169 SER A CA 1
ATOM 1312 C C . SER A 1 169 ? 9.736 10.624 -10.088 1.00 87.00 169 SER A C 1
ATOM 1314 O O . SER A 1 169 ? 10.325 9.580 -10.381 1.00 87.00 169 SER A O 1
ATOM 1316 N N . VAL A 1 170 ? 8.450 10.832 -10.393 1.00 84.56 170 VAL A N 1
ATOM 1317 C CA . VAL A 1 170 ? 7.625 9.885 -11.157 1.00 84.56 170 VAL A CA 1
ATOM 1318 C C . VAL A 1 170 ? 8.122 9.775 -12.590 1.00 84.56 170 VAL A C 1
ATOM 1320 O O . VAL A 1 170 ? 8.322 8.654 -13.055 1.00 84.56 170 VAL A O 1
ATOM 1323 N N . THR A 1 171 ? 8.367 10.899 -13.269 1.00 86.12 171 THR A N 1
ATOM 1324 C CA . THR A 1 171 ? 8.881 10.913 -14.646 1.00 86.12 171 THR A CA 1
ATOM 1325 C C . THR A 1 171 ? 10.215 10.175 -14.734 1.00 86.12 171 THR A C 1
ATOM 1327 O O . THR A 1 171 ? 10.350 9.260 -15.545 1.00 86.12 171 THR A O 1
ATOM 1330 N N . GLN A 1 172 ? 11.154 10.460 -13.825 1.00 90.00 172 GLN A N 1
ATOM 1331 C CA . GLN A 1 172 ? 12.437 9.758 -13.782 1.00 90.00 172 GLN A CA 1
ATOM 1332 C C . GLN A 1 172 ? 12.270 8.262 -13.491 1.00 90.00 172 GLN A C 1
ATOM 1334 O O . GLN A 1 172 ? 12.885 7.429 -14.149 1.00 90.00 172 GLN A O 1
ATOM 1339 N N . ALA A 1 173 ? 11.440 7.886 -12.510 1.00 88.38 173 ALA A N 1
ATOM 1340 C CA . ALA A 1 173 ? 11.216 6.477 -12.183 1.00 88.38 173 ALA A CA 1
ATOM 1341 C C . ALA A 1 173 ? 10.566 5.711 -13.345 1.00 88.38 173 ALA A C 1
ATOM 1343 O O . ALA A 1 173 ? 10.865 4.535 -13.552 1.00 88.38 173 ALA A O 1
ATOM 1344 N N . ARG A 1 174 ? 9.697 6.384 -14.105 1.00 88.69 174 ARG A N 1
ATOM 1345 C CA . ARG A 1 174 ? 9.073 5.854 -15.314 1.00 88.69 174 ARG A CA 1
ATOM 1346 C C . ARG A 1 174 ? 10.114 5.636 -16.406 1.00 88.69 174 ARG A C 1
ATOM 1348 O O . ARG A 1 174 ? 10.195 4.528 -16.927 1.00 88.69 174 ARG A O 1
ATOM 1355 N N . GLN A 1 175 ? 10.925 6.646 -16.708 1.00 90.81 175 GLN A N 1
ATOM 1356 C CA . GLN A 1 175 ? 11.967 6.554 -17.729 1.00 90.81 175 GLN A CA 1
ATOM 1357 C C . GLN A 1 175 ? 13.010 5.482 -17.384 1.00 90.81 175 GLN A C 1
ATOM 1359 O O . GLN A 1 175 ? 13.288 4.623 -18.215 1.00 90.81 175 GLN A O 1
ATOM 1364 N N . ASP A 1 176 ? 13.497 5.449 -16.137 1.00 90.75 176 ASP A N 1
ATOM 1365 C CA . ASP A 1 176 ? 14.409 4.409 -15.640 1.00 90.75 176 ASP A CA 1
ATOM 1366 C C . ASP A 1 176 ? 13.858 2.994 -15.891 1.00 90.75 176 ASP A C 1
ATOM 1368 O O . ASP A 1 176 ? 14.591 2.094 -16.297 1.00 90.75 176 ASP A O 1
ATOM 1372 N N . PHE A 1 177 ? 12.568 2.780 -15.610 1.00 90.81 177 PHE A N 1
ATOM 1373 C CA . PHE A 1 177 ? 11.934 1.474 -15.761 1.00 90.81 177 PHE A CA 1
ATOM 1374 C C . PHE A 1 177 ? 11.769 1.082 -17.233 1.00 90.81 177 PHE A C 1
ATOM 1376 O O . PHE A 1 177 ? 12.114 -0.038 -17.604 1.00 90.81 177 PHE A O 1
ATOM 1383 N N . PHE A 1 178 ? 11.286 1.992 -18.083 1.00 89.25 178 PHE A N 1
ATOM 1384 C CA . PHE A 1 178 ? 11.080 1.695 -19.503 1.00 89.25 178 PHE A CA 1
ATOM 1385 C C . PHE A 1 178 ? 12.390 1.535 -20.277 1.00 89.25 178 PHE A C 1
ATOM 1387 O O . PHE A 1 178 ? 12.457 0.665 -21.139 1.00 89.25 178 PHE A O 1
ATOM 1394 N N . ASN A 1 179 ? 13.444 2.272 -19.922 1.00 91.06 179 ASN A N 1
ATOM 1395 C CA . ASN A 1 179 ? 14.772 2.072 -20.505 1.00 91.06 179 ASN A CA 1
ATOM 1396 C C . ASN A 1 179 ? 15.313 0.665 -20.204 1.00 91.06 179 ASN A C 1
ATOM 1398 O O . ASN A 1 179 ? 15.899 0.030 -21.077 1.00 91.06 179 ASN A O 1
ATOM 1402 N N . LEU A 1 180 ? 15.077 0.139 -18.995 1.00 92.00 180 LEU A N 1
ATOM 1403 C CA . LEU A 1 180 ? 15.458 -1.237 -18.662 1.00 92.00 180 LEU A CA 1
ATOM 1404 C C . LEU A 1 180 ? 14.632 -2.282 -19.411 1.00 92.00 180 LEU A C 1
ATOM 1406 O O . LEU A 1 180 ? 15.179 -3.309 -19.808 1.00 92.00 180 LEU A O 1
ATOM 1410 N N . LEU A 1 181 ? 13.332 -2.048 -19.606 1.00 87.69 181 LEU A N 1
ATOM 1411 C CA . LEU A 1 181 ? 12.501 -2.950 -20.409 1.00 87.69 181 LEU A CA 1
ATOM 1412 C C . LEU A 1 181 ? 12.939 -2.957 -21.877 1.00 87.69 181 LEU A C 1
ATOM 1414 O O . LEU A 1 181 ? 13.025 -4.025 -22.480 1.00 87.69 181 LEU A O 1
ATOM 1418 N N . ASP A 1 182 ? 13.268 -1.790 -22.430 1.00 89.81 182 ASP A N 1
ATOM 1419 C CA . ASP A 1 182 ? 13.824 -1.659 -23.776 1.00 89.81 182 ASP A CA 1
ATOM 1420 C C . ASP A 1 182 ? 15.165 -2.397 -23.900 1.00 89.81 182 ASP A C 1
ATOM 1422 O O . ASP A 1 182 ? 15.352 -3.208 -24.805 1.00 89.81 182 ASP A O 1
ATOM 1426 N N . GLN A 1 183 ? 16.068 -2.223 -22.930 1.00 90.81 183 GLN A N 1
ATOM 1427 C CA . GLN A 1 183 ? 17.325 -2.970 -22.878 1.00 90.81 183 GLN A CA 1
ATOM 1428 C C . GLN A 1 183 ? 17.092 -4.486 -22.789 1.00 90.81 183 GLN A C 1
ATOM 1430 O O . GLN A 1 183 ? 17.776 -5.255 -23.463 1.00 90.81 183 GLN A O 1
ATOM 1435 N N . GLN A 1 184 ? 16.118 -4.935 -21.990 1.00 89.94 184 GLN A N 1
ATOM 1436 C CA . GLN A 1 184 ? 15.751 -6.348 -21.891 1.00 89.94 184 GLN A CA 1
ATOM 1437 C C . GLN A 1 184 ? 15.247 -6.897 -23.230 1.00 89.94 184 GLN A C 1
ATOM 1439 O O . GLN A 1 184 ? 15.606 -8.014 -23.602 1.00 89.94 184 GLN A O 1
ATOM 1444 N N . PHE A 1 185 ? 14.428 -6.124 -23.944 1.00 88.75 185 PHE A N 1
ATOM 1445 C CA . PHE A 1 185 ? 13.920 -6.490 -25.261 1.00 88.75 185 PHE A CA 1
ATOM 1446 C C . PHE A 1 185 ? 15.043 -6.540 -26.303 1.00 88.75 185 PHE A C 1
ATOM 1448 O O . PHE A 1 185 ? 15.149 -7.512 -27.047 1.00 88.75 185 PHE A O 1
ATOM 1455 N N . LYS A 1 186 ? 15.938 -5.547 -26.314 1.00 91.00 186 LYS A N 1
ATOM 1456 C CA . LYS A 1 186 ? 17.121 -5.529 -27.186 1.00 91.00 186 LYS A CA 1
ATOM 1457 C C . LYS A 1 186 ? 18.031 -6.726 -26.927 1.00 91.00 186 LYS A C 1
ATOM 1459 O O . LYS A 1 186 ? 18.355 -7.433 -27.869 1.00 91.00 186 LYS A O 1
ATOM 1464 N N . ALA A 1 187 ? 18.332 -7.038 -25.666 1.00 90.88 187 ALA A N 1
ATOM 1465 C CA . ALA A 1 187 ? 19.127 -8.212 -25.289 1.00 90.88 187 ALA A CA 1
ATOM 1466 C C . ALA A 1 187 ? 18.482 -9.559 -25.664 1.00 90.88 187 ALA A C 1
ATOM 1468 O O . ALA A 1 187 ? 19.175 -10.569 -25.767 1.00 90.88 187 ALA A O 1
ATOM 1469 N N . ALA A 1 188 ? 17.159 -9.608 -25.852 1.00 89.31 188 ALA A N 1
ATOM 1470 C CA . ALA A 1 188 ? 16.484 -10.808 -26.343 1.00 89.31 188 ALA A CA 1
ATOM 1471 C C . ALA A 1 188 ? 16.663 -11.012 -27.859 1.00 89.31 188 ALA A C 1
ATOM 1473 O O . ALA A 1 188 ? 16.591 -12.147 -28.324 1.00 89.31 188 ALA A O 1
ATOM 1474 N N . ASN A 1 189 ? 16.901 -9.931 -28.609 1.00 91.94 189 ASN A N 1
ATOM 1475 C CA . ASN A 1 189 ? 17.069 -9.948 -30.064 1.00 91.94 189 ASN A CA 1
ATOM 1476 C C . ASN A 1 189 ? 18.542 -9.862 -30.502 1.00 91.94 189 ASN A C 1
ATOM 1478 O O . ASN A 1 189 ? 18.879 -10.320 -31.590 1.00 91.94 189 ASN A O 1
ATOM 1482 N N . ASP A 1 190 ? 19.414 -9.305 -29.660 1.00 92.69 190 ASP A N 1
ATOM 1483 C CA . ASP A 1 190 ? 20.844 -9.140 -29.906 1.00 92.69 190 ASP A CA 1
ATOM 1484 C C . ASP A 1 190 ? 21.667 -9.663 -28.710 1.00 92.69 190 ASP A C 1
ATOM 1486 O O . ASP A 1 190 ? 21.678 -9.033 -27.646 1.00 92.69 190 ASP A O 1
ATOM 1490 N N . PRO A 1 191 ? 22.395 -10.789 -28.867 1.00 91.62 191 PRO A N 1
ATOM 1491 C CA . PRO A 1 191 ? 23.257 -11.347 -27.826 1.00 91.62 191 PRO A CA 1
ATOM 1492 C C . PRO A 1 191 ? 24.393 -10.419 -27.373 1.00 91.62 191 PRO A C 1
ATOM 1494 O O . PRO A 1 191 ? 24.957 -10.644 -26.302 1.00 91.62 191 PRO A O 1
ATOM 1497 N N . ALA A 1 192 ? 24.764 -9.414 -28.175 1.00 94.75 192 ALA A N 1
ATOM 1498 C CA . ALA A 1 192 ? 25.799 -8.448 -27.821 1.00 94.75 192 ALA A CA 1
ATOM 1499 C C . ALA A 1 192 ? 25.314 -7.419 -26.787 1.00 94.75 192 ALA A C 1
ATOM 1501 O O . ALA A 1 192 ? 26.132 -6.819 -26.086 1.00 94.75 192 ALA A O 1
ATOM 1502 N N . VAL A 1 193 ? 23.998 -7.220 -26.660 1.00 92.00 193 VAL A N 1
ATOM 1503 C CA . VAL A 1 193 ? 23.422 -6.284 -25.691 1.00 92.00 193 VAL A CA 1
ATOM 1504 C C . VAL A 1 193 ? 23.370 -6.947 -24.308 1.00 92.00 193 VAL A C 1
ATOM 1506 O O . VAL A 1 193 ? 22.732 -7.991 -24.146 1.00 92.00 193 VAL A O 1
ATOM 1509 N N . PRO A 1 194 ? 23.986 -6.351 -23.267 1.00 92.69 194 PRO A N 1
ATOM 1510 C CA . PRO A 1 194 ? 23.937 -6.906 -21.921 1.00 92.69 194 PRO A CA 1
ATOM 1511 C C . PRO A 1 194 ? 22.500 -6.989 -21.406 1.00 92.69 194 PRO A C 1
ATOM 1513 O O . PRO A 1 194 ? 21.793 -5.979 -21.332 1.00 92.69 194 PRO A O 1
ATOM 1516 N N . LYS A 1 195 ? 22.076 -8.191 -21.007 1.00 91.44 195 LYS A N 1
ATOM 1517 C CA . LYS A 1 195 ? 20.758 -8.408 -20.408 1.00 91.44 195 LYS A CA 1
ATOM 1518 C C . LYS A 1 195 ? 20.709 -7.789 -19.003 1.00 91.44 195 LYS A C 1
ATOM 1520 O O . LYS A 1 195 ? 21.541 -8.155 -18.170 1.00 91.44 195 LYS A O 1
ATOM 1525 N N . PRO A 1 196 ? 19.736 -6.910 -18.704 1.00 90.19 196 PRO A N 1
ATOM 1526 C CA . PRO A 1 196 ? 19.590 -6.345 -17.369 1.00 90.19 196 PRO A CA 1
ATOM 1527 C C . PRO A 1 196 ? 19.262 -7.436 -16.345 1.00 90.19 196 PRO A C 1
ATOM 1529 O O . PRO A 1 196 ? 18.537 -8.397 -16.637 1.00 90.19 196 PRO A O 1
ATOM 1532 N N . ALA A 1 197 ? 19.793 -7.287 -15.131 1.00 89.25 197 ALA A N 1
ATOM 1533 C CA . ALA A 1 197 ? 19.558 -8.247 -14.062 1.00 89.25 197 ALA A CA 1
ATOM 1534 C C . ALA A 1 197 ? 18.076 -8.210 -13.628 1.00 89.25 197 ALA A C 1
ATOM 1536 O O . ALA A 1 197 ? 17.535 -7.124 -13.398 1.00 89.25 197 ALA A O 1
ATOM 1537 N N . PRO A 1 198 ? 17.400 -9.360 -13.446 1.00 85.12 198 PRO A N 1
ATOM 1538 C CA . PRO A 1 198 ? 16.020 -9.413 -12.955 1.00 85.12 198 PRO A CA 1
ATOM 1539 C C . PRO A 1 198 ? 15.770 -8.583 -11.685 1.00 85.12 198 PRO A C 1
ATOM 1541 O O . PRO A 1 198 ? 14.744 -7.904 -11.576 1.00 85.12 198 PRO A O 1
ATOM 1544 N N . ALA A 1 199 ? 16.715 -8.595 -10.739 1.00 82.62 199 ALA A N 1
ATOM 1545 C CA . ALA A 1 199 ? 16.651 -7.796 -9.515 1.00 82.62 199 ALA A CA 1
ATOM 1546 C C . ALA A 1 199 ? 16.615 -6.275 -9.778 1.00 82.62 199 ALA A C 1
ATOM 1548 O O . ALA A 1 199 ? 15.921 -5.534 -9.073 1.00 82.62 199 ALA A O 1
ATOM 1549 N N . GLU A 1 200 ? 17.313 -5.800 -10.812 1.00 88.50 200 GLU A N 1
ATOM 1550 C CA . GLU A 1 200 ? 17.346 -4.386 -11.191 1.00 88.50 200 GLU A CA 1
ATOM 1551 C C . GLU A 1 200 ? 15.993 -3.930 -11.749 1.00 88.50 200 GLU A C 1
ATOM 1553 O O . GLU A 1 200 ? 15.430 -2.932 -11.287 1.00 88.50 200 GLU A O 1
ATOM 1558 N N . ILE A 1 201 ? 15.413 -4.721 -12.658 1.00 86.12 201 ILE A N 1
ATOM 1559 C CA . ILE A 1 201 ? 14.095 -4.458 -13.254 1.00 86.12 201 ILE A CA 1
ATOM 1560 C C . ILE A 1 201 ? 13.025 -4.375 -12.158 1.00 86.12 201 ILE A C 1
ATOM 1562 O O . ILE A 1 201 ? 12.233 -3.430 -12.119 1.00 86.12 201 ILE A O 1
ATOM 1566 N N . ARG A 1 202 ? 13.038 -5.321 -11.208 1.00 81.31 202 ARG A N 1
ATOM 1567 C CA . ARG A 1 202 ? 12.119 -5.333 -10.055 1.00 81.31 202 ARG A CA 1
ATOM 1568 C C . ARG A 1 202 ? 12.306 -4.122 -9.147 1.00 81.31 202 ARG A C 1
ATOM 1570 O O . ARG A 1 202 ? 11.324 -3.530 -8.701 1.00 81.31 202 ARG A O 1
ATOM 1577 N N . THR A 1 203 ? 13.548 -3.714 -8.901 1.00 86.00 203 THR A N 1
ATOM 1578 C CA . THR A 1 203 ? 13.857 -2.541 -8.070 1.00 86.00 203 THR A CA 1
ATOM 1579 C C . THR A 1 203 ? 13.326 -1.252 -8.698 1.00 86.00 203 THR A C 1
ATOM 1581 O O . THR A 1 203 ? 12.717 -0.426 -8.010 1.00 86.00 203 THR A O 1
ATOM 1584 N N . LYS A 1 204 ? 13.484 -1.081 -10.015 1.00 89.38 204 LYS A N 1
ATOM 1585 C CA . LYS A 1 204 ? 12.926 0.078 -10.724 1.00 89.38 204 LYS A CA 1
ATOM 1586 C C . LYS A 1 204 ? 11.399 0.018 -10.817 1.00 89.38 204 LYS A C 1
ATOM 1588 O O . LYS A 1 204 ? 10.758 1.044 -10.600 1.00 89.38 204 LYS A O 1
ATOM 1593 N N . ALA A 1 205 ? 10.808 -1.164 -11.002 1.00 84.38 205 ALA A N 1
ATOM 1594 C CA . ALA A 1 205 ? 9.357 -1.351 -10.936 1.00 84.38 205 ALA A CA 1
ATOM 1595 C C . ALA A 1 205 ? 8.779 -0.952 -9.564 1.00 84.38 205 ALA A C 1
ATOM 1597 O O . ALA A 1 205 ? 7.808 -0.198 -9.490 1.00 84.38 205 ALA A O 1
ATOM 1598 N N . ALA A 1 206 ? 9.406 -1.389 -8.464 1.00 78.62 206 ALA A N 1
ATOM 1599 C CA . ALA A 1 206 ? 9.039 -0.995 -7.101 1.00 78.62 206 ALA A CA 1
ATOM 1600 C C . ALA A 1 206 ? 9.098 0.529 -6.910 1.00 78.62 206 ALA A C 1
ATOM 1602 O O . ALA A 1 206 ? 8.189 1.134 -6.332 1.00 78.62 206 ALA A O 1
ATOM 1603 N N . LYS A 1 207 ? 10.168 1.161 -7.413 1.00 85.62 207 LYS A N 1
ATOM 1604 C CA . LYS A 1 207 ? 10.347 2.617 -7.367 1.00 85.62 207 LYS A CA 1
ATOM 1605 C C . LYS A 1 207 ? 9.235 3.329 -8.138 1.00 85.62 207 LYS A C 1
ATOM 1607 O O . LYS A 1 207 ? 8.629 4.242 -7.582 1.00 85.62 207 LYS A O 1
ATOM 1612 N N . LEU A 1 208 ? 8.921 2.886 -9.358 1.00 86.81 208 LEU A N 1
ATOM 1613 C CA . LEU A 1 208 ? 7.836 3.439 -10.170 1.00 86.81 208 LEU A CA 1
ATOM 1614 C C . LEU A 1 208 ? 6.485 3.351 -9.451 1.00 86.81 208 LEU A C 1
ATOM 1616 O O . LEU A 1 208 ? 5.782 4.358 -9.368 1.00 86.81 208 LEU A O 1
ATOM 1620 N N . LEU A 1 209 ? 6.136 2.190 -8.885 1.00 81.19 209 LEU A N 1
ATOM 1621 C CA . LEU A 1 209 ? 4.884 2.020 -8.136 1.00 81.19 209 LEU A CA 1
ATOM 1622 C C . LEU A 1 209 ? 4.817 2.949 -6.926 1.00 81.19 209 LEU A C 1
ATOM 1624 O O . LEU A 1 209 ? 3.820 3.644 -6.730 1.00 81.19 209 LEU A O 1
ATOM 1628 N N . ARG A 1 210 ? 5.890 2.996 -6.129 1.00 81.25 210 ARG A N 1
ATOM 1629 C CA . ARG A 1 210 ? 5.953 3.843 -4.936 1.00 81.25 210 ARG A CA 1
ATOM 1630 C C . ARG A 1 210 ? 5.771 5.314 -5.290 1.00 81.25 210 ARG A C 1
ATOM 1632 O O . ARG A 1 210 ? 4.944 5.970 -4.660 1.00 81.25 210 ARG A O 1
ATOM 1639 N N . GLN A 1 211 ? 6.507 5.805 -6.287 1.00 84.00 211 GLN A N 1
ATOM 1640 C CA . GLN A 1 211 ? 6.441 7.205 -6.699 1.00 84.00 211 GLN A CA 1
ATOM 1641 C C . GLN A 1 211 ? 5.085 7.536 -7.322 1.00 84.00 211 GLN A C 1
ATOM 1643 O O . GLN A 1 211 ? 4.451 8.501 -6.910 1.00 84.00 211 GLN A O 1
ATOM 1648 N N . SER A 1 212 ? 4.577 6.700 -8.232 1.00 80.62 212 SER A N 1
ATOM 1649 C CA . SER A 1 212 ? 3.292 6.948 -8.904 1.00 80.62 212 SER A CA 1
ATOM 1650 C C . SER A 1 212 ? 2.134 6.968 -7.910 1.00 80.62 212 SER A C 1
ATOM 1652 O O . SER A 1 212 ? 1.324 7.892 -7.903 1.00 80.62 212 SER A O 1
ATOM 1654 N N . CYS A 1 213 ? 2.065 5.984 -7.011 1.00 79.06 213 CYS A N 1
ATOM 1655 C CA . CYS A 1 213 ? 0.995 5.927 -6.020 1.00 79.06 213 CYS A CA 1
ATOM 1656 C C . CYS A 1 213 ? 1.122 7.036 -4.962 1.00 79.06 213 CYS A C 1
ATOM 1658 O O . CYS A 1 213 ? 0.099 7.539 -4.492 1.00 79.06 213 CYS A O 1
ATOM 1660 N N . HIS A 1 214 ? 2.342 7.459 -4.607 1.00 80.56 214 HIS A N 1
ATOM 1661 C CA . HIS A 1 214 ? 2.555 8.598 -3.713 1.00 80.56 214 HIS A CA 1
ATOM 1662 C C . HIS A 1 214 ? 2.165 9.929 -4.366 1.00 80.56 214 HIS A C 1
ATOM 1664 O O . HIS A 1 214 ? 1.398 10.685 -3.776 1.00 80.56 214 HIS A O 1
ATOM 1670 N N . PHE A 1 215 ? 2.612 10.181 -5.594 1.00 78.75 215 PHE A N 1
ATOM 1671 C CA . PHE A 1 215 ? 2.275 11.380 -6.354 1.00 78.75 215 PHE A CA 1
ATOM 1672 C C . PHE A 1 215 ? 0.767 11.518 -6.555 1.00 78.75 215 PHE A C 1
ATOM 1674 O O . PHE A 1 215 ? 0.196 12.569 -6.284 1.00 78.75 215 PHE A O 1
ATOM 1681 N N . VAL A 1 216 ? 0.085 10.430 -6.919 1.00 73.62 216 VAL A N 1
ATOM 1682 C CA . VAL A 1 216 ? -1.376 10.441 -7.048 1.00 73.62 216 VAL A CA 1
ATOM 1683 C C . VAL A 1 216 ? -2.055 10.687 -5.695 1.00 73.62 216 VAL A C 1
ATOM 1685 O O . VAL A 1 216 ? -3.091 11.344 -5.647 1.00 73.62 216 VAL A O 1
ATOM 1688 N N . ARG A 1 217 ? -1.481 10.209 -4.582 1.00 71.69 217 ARG A N 1
ATOM 1689 C CA . ARG A 1 217 ? -1.970 10.545 -3.236 1.00 71.69 217 ARG A CA 1
ATOM 1690 C C . ARG A 1 217 ? -1.778 12.030 -2.912 1.00 71.69 217 ARG A C 1
ATOM 1692 O O . ARG A 1 217 ? -2.660 12.605 -2.289 1.00 71.69 217 ARG A O 1
ATOM 1699 N N . LEU A 1 218 ? -0.672 12.648 -3.320 1.00 71.25 218 LEU A N 1
ATOM 1700 C CA . LEU A 1 218 ? -0.437 14.084 -3.129 1.00 71.25 218 LEU A CA 1
ATOM 1701 C C . LEU A 1 218 ? -1.397 14.926 -3.967 1.00 71.25 218 LEU A C 1
ATOM 1703 O O . LEU A 1 218 ? -2.092 15.762 -3.406 1.00 71.25 218 LEU A O 1
ATOM 1707 N N . LYS A 1 219 ? -1.518 14.624 -5.266 1.00 69.62 219 LYS A N 1
ATOM 1708 C CA . LYS A 1 219 ? -2.549 15.176 -6.158 1.00 69.62 219 LYS A CA 1
ATOM 1709 C C . LYS A 1 219 ? -3.940 15.089 -5.537 1.00 69.62 219 LYS A C 1
ATOM 1711 O O . LYS A 1 219 ? -4.700 16.049 -5.524 1.00 69.62 219 LYS A O 1
ATOM 1716 N N . TRP A 1 220 ? -4.248 13.929 -4.959 1.00 68.25 220 TRP A N 1
ATOM 1717 C CA . TRP A 1 220 ? -5.507 13.713 -4.267 1.00 68.25 220 TRP A CA 1
ATOM 1718 C C . TRP A 1 220 ? -5.685 14.665 -3.076 1.00 68.25 220 TRP A C 1
ATOM 1720 O O . TRP A 1 220 ? -6.713 15.335 -3.003 1.00 68.25 220 TRP A O 1
ATOM 1730 N N . ILE A 1 221 ? -4.719 14.741 -2.158 1.00 65.06 221 ILE A N 1
ATOM 1731 C CA . ILE A 1 221 ? -4.832 15.616 -0.983 1.00 65.06 221 ILE A CA 1
ATOM 1732 C C . ILE A 1 221 ? -4.907 17.093 -1.404 1.00 65.06 221 ILE A C 1
ATOM 1734 O O . ILE A 1 221 ? -5.645 17.858 -0.802 1.00 65.06 221 ILE A O 1
ATOM 1738 N N . ALA A 1 222 ? -4.206 17.474 -2.466 1.00 66.31 222 ALA A N 1
ATOM 1739 C CA . ALA A 1 222 ? -4.167 18.832 -2.991 1.00 66.31 222 ALA A CA 1
ATOM 1740 C C . ALA A 1 222 ? -5.481 19.287 -3.668 1.00 66.31 222 ALA A C 1
ATOM 1742 O O . ALA A 1 222 ? -5.741 20.482 -3.791 1.00 66.31 222 ALA A O 1
ATOM 1743 N N . GLY A 1 223 ? -6.330 18.345 -4.092 1.00 64.81 223 GLY A N 1
ATOM 1744 C CA . GLY A 1 223 ? -7.627 18.631 -4.705 1.00 64.81 223 GLY A CA 1
ATOM 1745 C C . GLY A 1 223 ? -7.567 19.018 -6.196 1.00 64.81 223 GLY A C 1
ATOM 1746 O O . GLY A 1 223 ? -6.507 19.005 -6.819 1.00 64.81 223 GLY A O 1
ATOM 1747 N N . PRO A 1 224 ? -8.725 19.335 -6.813 1.00 63.00 224 PRO A N 1
ATOM 1748 C CA . PRO A 1 224 ? -8.854 19.502 -8.265 1.00 63.00 224 PRO A CA 1
ATOM 1749 C C . PRO A 1 224 ? -8.066 20.681 -8.847 1.00 63.00 224 PRO A C 1
ATOM 1751 O O . PRO A 1 224 ? -7.525 20.543 -9.936 1.00 63.00 224 PRO A O 1
ATOM 1754 N N . VAL A 1 225 ? -7.928 21.796 -8.120 1.00 62.00 225 VAL A N 1
ATOM 1755 C CA . VAL A 1 225 ? -7.182 22.984 -8.593 1.00 62.00 225 VAL A CA 1
ATOM 1756 C C . VAL A 1 225 ? -5.719 22.646 -8.885 1.00 62.00 225 VAL A C 1
ATOM 1758 O O . VAL A 1 225 ? -5.150 23.092 -9.877 1.00 62.00 225 VAL A O 1
ATOM 1761 N N . LEU A 1 226 ? -5.118 21.798 -8.050 1.00 65.12 226 LEU A N 1
ATOM 1762 C CA . LEU A 1 226 ? -3.733 21.371 -8.205 1.00 65.12 226 LEU A CA 1
ATOM 1763 C C . LEU A 1 226 ? -3.588 20.092 -9.041 1.00 65.12 226 LEU A C 1
ATOM 1765 O O . LEU A 1 226 ? -2.464 19.725 -9.382 1.00 65.12 226 LEU A O 1
ATOM 1769 N N . ASN A 1 227 ? -4.687 19.428 -9.421 1.00 65.19 227 ASN A N 1
ATOM 1770 C CA . ASN A 1 227 ? -4.630 18.273 -10.319 1.00 65.19 227 ASN A CA 1
ATOM 1771 C C . ASN A 1 227 ? -4.201 18.675 -11.726 1.00 65.19 227 ASN A C 1
ATOM 1773 O O . ASN A 1 227 ? -3.311 18.022 -12.269 1.00 65.19 227 ASN A O 1
ATOM 1777 N N . ASP A 1 228 ? -4.777 19.751 -12.265 1.00 69.00 228 ASP A N 1
ATOM 1778 C CA . ASP A 1 228 ? -4.428 20.266 -13.592 1.00 69.00 228 ASP A CA 1
ATOM 1779 C C . ASP A 1 228 ? -2.975 20.749 -13.614 1.00 69.00 228 ASP A C 1
ATOM 1781 O O . ASP A 1 228 ? -2.224 20.433 -14.535 1.00 69.00 228 ASP A O 1
ATOM 1785 N N . PHE A 1 229 ? -2.538 21.425 -12.542 1.00 68.31 229 PHE A N 1
ATOM 1786 C CA . PHE A 1 229 ? -1.132 21.782 -12.352 1.00 68.31 229 PHE A CA 1
ATOM 1787 C C . PHE A 1 229 ? -0.237 20.539 -12.346 1.00 68.31 229 PHE A C 1
ATOM 1789 O O . PHE A 1 229 ? 0.768 20.496 -13.045 1.00 68.31 229 PHE A O 1
ATOM 1796 N N . ALA A 1 230 ? -0.598 19.507 -11.588 1.00 64.94 230 ALA A N 1
ATOM 1797 C CA . ALA A 1 230 ? 0.192 18.289 -11.493 1.00 64.94 230 ALA A CA 1
ATOM 1798 C C . ALA A 1 230 ? 0.263 17.508 -12.816 1.00 64.94 230 ALA A C 1
ATOM 1800 O O . ALA A 1 230 ? 1.318 16.968 -13.143 1.00 64.94 230 ALA A O 1
ATOM 1801 N N . ASP A 1 231 ? -0.839 17.437 -13.570 1.00 72.88 231 ASP A N 1
ATOM 1802 C CA . ASP A 1 231 ? -0.854 16.827 -14.904 1.00 72.88 231 ASP A CA 1
ATOM 1803 C C . ASP A 1 231 ? 0.001 17.628 -15.885 1.00 72.88 231 ASP A C 1
ATOM 1805 O O . ASP A 1 231 ? 0.807 17.040 -16.607 1.00 72.88 231 ASP A O 1
ATOM 1809 N N . ALA A 1 232 ? -0.084 18.960 -15.836 1.00 70.06 232 ALA A N 1
ATOM 1810 C CA . ALA A 1 232 ? 0.788 19.835 -16.605 1.00 70.06 232 ALA A CA 1
ATOM 1811 C C . ALA A 1 232 ? 2.266 19.641 -16.235 1.00 70.06 232 ALA A C 1
ATOM 1813 O O . ALA A 1 232 ? 3.094 19.598 -17.133 1.00 70.06 232 ALA A O 1
ATOM 1814 N N . GLN A 1 233 ? 2.620 19.448 -14.958 1.00 73.56 233 GLN A N 1
ATOM 1815 C CA . GLN A 1 233 ? 4.013 19.197 -14.555 1.00 73.56 233 GLN A CA 1
ATOM 1816 C C . GLN A 1 233 ? 4.553 17.873 -15.104 1.00 73.56 233 GLN A C 1
ATOM 1818 O O . GLN A 1 233 ? 5.673 17.825 -15.610 1.00 73.56 233 GLN A O 1
ATOM 1823 N N . VAL A 1 234 ? 3.756 16.800 -15.069 1.00 64.62 234 VAL A N 1
ATOM 1824 C CA . VAL A 1 234 ? 4.159 15.512 -15.661 1.00 64.62 234 VAL A CA 1
ATOM 1825 C C . VAL A 1 234 ? 4.319 15.625 -17.181 1.00 64.62 234 VAL A C 1
ATOM 1827 O O . VAL A 1 234 ? 5.227 15.013 -17.733 1.00 64.62 234 VAL A O 1
ATOM 1830 N N . GLN A 1 235 ? 3.474 16.412 -17.854 1.00 71.56 235 GLN A N 1
ATOM 1831 C CA . GLN A 1 235 ? 3.563 16.647 -19.302 1.00 71.56 235 GLN A CA 1
ATOM 1832 C C . GLN A 1 235 ? 4.695 17.609 -19.696 1.00 71.56 235 GLN A C 1
ATOM 1834 O O . GLN A 1 235 ? 5.282 17.451 -20.761 1.00 71.56 235 GLN A O 1
ATOM 1839 N N . ALA A 1 236 ? 4.997 18.600 -18.855 1.00 58.84 236 ALA A N 1
ATOM 1840 C CA . ALA A 1 236 ? 6.005 19.626 -19.107 1.00 58.84 236 ALA A CA 1
ATOM 1841 C C . ALA A 1 236 ? 7.424 19.183 -18.739 1.00 58.84 236 ALA A C 1
ATOM 1843 O O . ALA A 1 236 ? 8.382 19.832 -19.156 1.00 58.84 236 ALA A O 1
ATOM 1844 N N . THR A 1 237 ? 7.582 18.099 -17.967 1.00 53.09 237 THR A N 1
ATOM 1845 C CA . THR A 1 237 ? 8.911 17.546 -17.690 1.00 53.09 237 THR A CA 1
ATOM 1846 C C . THR A 1 237 ? 9.492 17.061 -19.022 1.00 53.09 237 THR A C 1
ATOM 1848 O O . THR A 1 237 ? 8.907 16.150 -19.612 1.00 53.09 237 THR A O 1
ATOM 1851 N N . PRO A 1 238 ? 10.599 17.640 -19.526 1.00 45.56 238 PRO A N 1
ATOM 1852 C CA . PRO A 1 238 ? 11.151 17.260 -20.816 1.00 45.56 238 PRO A CA 1
ATOM 1853 C C . PRO A 1 238 ? 11.606 15.807 -20.737 1.00 45.56 238 PRO A C 1
ATOM 1855 O O . PRO A 1 238 ? 12.652 15.485 -20.176 1.00 45.56 238 PRO A O 1
ATOM 1858 N N . THR A 1 239 ? 10.797 14.909 -21.287 1.00 44.44 239 THR A N 1
ATOM 1859 C CA . THR A 1 239 ? 11.254 13.572 -21.615 1.00 44.44 239 THR A CA 1
ATOM 1860 C C . THR A 1 239 ? 12.256 13.754 -22.741 1.00 44.44 239 THR A C 1
ATOM 1862 O O . THR A 1 239 ? 11.866 14.139 -23.842 1.00 44.44 239 THR A O 1
ATOM 1865 N N . SER A 1 240 ? 13.544 13.523 -22.477 1.00 44.91 240 SER A N 1
ATOM 1866 C CA . SER A 1 240 ? 14.466 13.198 -23.564 1.00 44.91 240 SER A CA 1
ATOM 1867 C C . SER A 1 240 ? 13.809 12.063 -24.339 1.00 44.91 240 SER A C 1
ATOM 1869 O O . SER A 1 240 ? 13.512 11.032 -23.734 1.00 44.91 240 SER A O 1
ATOM 1871 N N . ASP A 1 241 ? 13.456 12.338 -25.599 1.00 39.75 241 ASP A N 1
ATOM 1872 C CA . ASP A 1 241 ? 12.574 11.521 -26.434 1.00 39.75 241 ASP A CA 1
ATOM 1873 C C . ASP A 1 241 ? 12.753 10.028 -26.123 1.00 39.75 241 ASP A C 1
ATOM 1875 O O . ASP A 1 241 ? 13.795 9.452 -26.462 1.00 39.75 241 ASP A O 1
ATOM 1879 N N . PRO A 1 242 ? 11.795 9.368 -25.442 1.00 45.50 242 PRO A N 1
ATOM 1880 C CA . PRO A 1 242 ? 11.780 7.924 -25.443 1.00 45.50 242 PRO A CA 1
ATOM 1881 C C . PRO A 1 242 ? 11.566 7.570 -26.907 1.00 45.50 242 PRO A C 1
ATOM 1883 O O . PRO A 1 242 ? 10.554 7.968 -27.482 1.00 45.50 242 PRO A O 1
ATOM 1886 N N . SER A 1 243 ? 12.573 6.938 -27.515 1.00 50.81 243 SER A N 1
ATOM 1887 C CA . SER A 1 243 ? 12.620 6.628 -28.944 1.00 50.81 243 SER A CA 1
ATOM 1888 C C . SER A 1 243 ? 11.231 6.289 -29.493 1.00 50.81 243 SER A C 1
ATOM 1890 O O . SER A 1 243 ? 10.438 5.622 -28.827 1.00 50.81 243 SER A O 1
ATOM 1892 N N . HIS A 1 244 ? 10.927 6.728 -30.711 1.00 49.00 244 HIS A N 1
ATOM 1893 C CA . HIS A 1 244 ? 9.648 6.495 -31.392 1.00 49.00 244 HIS A CA 1
ATOM 1894 C C . HIS A 1 244 ? 9.170 5.017 -31.329 1.00 49.00 244 HIS A C 1
ATOM 1896 O O . HIS A 1 244 ? 7.975 4.738 -31.449 1.00 49.00 244 HIS A O 1
ATOM 1902 N N . GLU A 1 245 ? 10.079 4.065 -31.084 1.00 47.38 245 GLU A N 1
ATOM 1903 C CA . GLU A 1 245 ? 9.797 2.659 -30.774 1.00 47.38 245 GLU A CA 1
ATOM 1904 C C . GLU A 1 245 ? 9.133 2.421 -29.410 1.00 47.38 245 GLU A C 1
ATOM 1906 O O . GLU A 1 245 ? 8.194 1.638 -29.335 1.00 47.38 245 GLU A O 1
ATOM 1911 N N . THR A 1 246 ? 9.537 3.096 -28.334 1.00 48.47 246 THR A N 1
ATOM 1912 C CA . THR A 1 246 ? 8.958 2.922 -26.990 1.00 48.47 246 THR A CA 1
ATOM 1913 C C . THR A 1 246 ? 7.512 3.429 -26.926 1.00 48.47 246 THR A C 1
ATOM 1915 O O . THR A 1 246 ? 6.650 2.794 -26.314 1.00 48.47 246 THR A O 1
ATOM 1918 N N . ALA A 1 247 ? 7.219 4.547 -27.600 1.00 51.94 247 ALA A N 1
ATOM 1919 C CA . ALA A 1 247 ? 5.857 5.066 -27.749 1.00 51.94 247 ALA A CA 1
ATOM 1920 C C . ALA A 1 247 ? 4.979 4.132 -28.603 1.00 51.94 247 ALA A C 1
ATOM 1922 O O . ALA A 1 247 ? 3.831 3.862 -28.245 1.00 51.94 247 ALA A O 1
ATOM 1923 N N . LYS A 1 248 ? 5.542 3.571 -29.681 1.00 54.44 248 LYS A N 1
ATOM 1924 C CA . LYS A 1 248 ? 4.877 2.579 -30.533 1.00 54.44 248 LYS A CA 1
ATOM 1925 C C . LYS A 1 248 ? 4.599 1.271 -29.783 1.00 54.44 248 LYS A C 1
ATOM 1927 O O . LYS A 1 248 ? 3.480 0.779 -29.848 1.00 54.44 248 LYS A O 1
ATOM 1932 N N . LEU A 1 249 ? 5.551 0.778 -28.988 1.00 50.75 249 LEU A N 1
ATOM 1933 C CA . LEU A 1 249 ? 5.398 -0.419 -28.155 1.00 50.75 249 LEU A CA 1
ATOM 1934 C C . LEU A 1 249 ? 4.291 -0.236 -27.105 1.00 50.75 249 LEU A C 1
ATOM 1936 O O . LEU A 1 249 ? 3.474 -1.127 -26.891 1.00 50.75 249 LEU A O 1
ATOM 1940 N N . MET A 1 250 ? 4.227 0.943 -26.477 1.00 50.12 250 MET A N 1
ATOM 1941 C CA . MET A 1 250 ? 3.162 1.309 -25.537 1.00 50.12 250 MET A CA 1
ATOM 1942 C C . MET A 1 250 ? 1.789 1.365 -26.214 1.00 50.12 250 MET A C 1
ATOM 1944 O O . MET A 1 250 ? 0.815 0.862 -25.658 1.00 50.12 250 MET A O 1
ATOM 1948 N N . GLN A 1 251 ? 1.711 1.940 -27.415 1.00 54.75 251 GLN A N 1
ATOM 1949 C CA . GLN A 1 251 ? 0.472 2.047 -28.180 1.00 54.75 251 GLN A CA 1
ATOM 1950 C C . GLN A 1 251 ? 0.008 0.686 -28.726 1.00 54.75 251 GLN A C 1
ATOM 1952 O O . GLN A 1 251 ? -1.185 0.393 -28.697 1.00 54.75 251 GLN A O 1
ATOM 1957 N N . GLU A 1 252 ? 0.927 -0.186 -29.142 1.00 53.62 252 GLU A N 1
ATOM 1958 C CA . GLU A 1 252 ? 0.638 -1.567 -29.550 1.00 53.62 252 GLU A CA 1
ATOM 1959 C C . GLU A 1 252 ? 0.156 -2.420 -28.368 1.00 53.62 252 GLU A C 1
ATOM 1961 O O . GLU A 1 252 ? -0.846 -3.128 -28.498 1.00 53.62 252 GLU A O 1
ATOM 1966 N N . LEU A 1 253 ? 0.768 -2.279 -27.183 1.00 46.16 253 LEU A N 1
ATOM 1967 C CA . LEU A 1 253 ? 0.275 -2.919 -25.958 1.00 46.16 253 LEU A CA 1
ATOM 1968 C C . LEU A 1 253 ? -1.138 -2.435 -25.604 1.00 46.16 253 LEU A C 1
ATOM 1970 O O . LEU A 1 253 ? -1.989 -3.224 -25.207 1.00 46.16 253 LEU A O 1
ATOM 1974 N N . GLN A 1 254 ? -1.399 -1.137 -25.755 1.00 49.47 254 GLN A N 1
ATOM 1975 C CA . GLN A 1 254 ? -2.675 -0.516 -25.406 1.00 49.47 254 GLN A CA 1
ATOM 1976 C C . GLN A 1 254 ? -3.795 -0.891 -26.393 1.00 49.47 254 GLN A C 1
ATOM 1978 O O . GLN A 1 254 ? -4.929 -1.122 -25.969 1.00 49.47 254 GLN A O 1
ATOM 1983 N N . ASN A 1 255 ? -3.469 -1.038 -27.681 1.00 49.81 255 ASN A N 1
ATOM 1984 C CA . ASN A 1 255 ? -4.391 -1.470 -28.735 1.00 49.81 255 ASN A CA 1
ATOM 1985 C C . ASN A 1 255 ? -4.701 -2.975 -28.675 1.00 49.81 255 ASN A C 1
ATOM 1987 O O . ASN A 1 255 ? -5.826 -3.377 -28.960 1.00 49.81 255 ASN A O 1
ATOM 1991 N N . ALA A 1 256 ? -3.756 -3.808 -28.230 1.00 43.31 256 ALA A N 1
ATOM 1992 C CA . ALA A 1 256 ? -4.004 -5.231 -27.980 1.00 43.31 256 ALA A CA 1
ATOM 1993 C C . ALA A 1 256 ? -4.919 -5.487 -26.759 1.00 43.31 256 ALA A C 1
ATOM 1995 O O . ALA A 1 256 ? -5.417 -6.596 -26.574 1.00 43.31 256 ALA A O 1
ATOM 1996 N N . MET A 1 257 ? -5.149 -4.471 -25.916 1.00 42.22 257 MET A N 1
ATOM 1997 C CA . MET A 1 257 ? -5.793 -4.602 -24.605 1.00 42.22 257 MET A CA 1
ATOM 1998 C C . MET A 1 257 ? -7.271 -4.172 -24.534 1.00 42.22 257 MET A C 1
ATOM 2000 O O . MET A 1 257 ? -7.863 -4.303 -23.463 1.00 42.22 257 MET A O 1
ATOM 2004 N N . ASN A 1 258 ? -7.894 -3.681 -25.615 1.00 50.22 258 ASN A N 1
ATOM 2005 C CA . ASN A 1 258 ? -9.304 -3.248 -25.601 1.00 50.22 258 ASN A CA 1
ATOM 2006 C C . ASN A 1 258 ? -10.065 -3.599 -26.900 1.00 50.22 258 ASN A C 1
ATOM 2008 O O . ASN A 1 258 ? -10.165 -2.746 -27.781 1.00 50.22 258 ASN A O 1
ATOM 2012 N N . PRO A 1 259 ? -10.685 -4.792 -27.014 1.00 41.12 259 PRO A N 1
ATOM 2013 C CA . PRO A 1 259 ? -11.625 -5.056 -28.105 1.00 41.12 259 PRO A CA 1
ATOM 2014 C C . PRO A 1 259 ? -13.062 -4.597 -27.803 1.00 41.12 259 PRO A C 1
ATOM 2016 O O . PRO A 1 259 ? -13.808 -4.305 -28.728 1.00 41.12 259 PRO A O 1
ATOM 2019 N N . GLU A 1 260 ? -13.479 -4.483 -26.536 1.00 48.16 260 GLU A N 1
ATOM 2020 C CA . GLU A 1 260 ? -14.884 -4.211 -26.198 1.00 48.16 260 GLU A CA 1
ATOM 2021 C C . GLU A 1 260 ? -15.026 -3.367 -24.930 1.00 48.16 260 GLU A C 1
ATOM 2023 O O . GLU A 1 260 ? -14.871 -3.851 -23.807 1.00 48.16 260 GLU A O 1
ATOM 2028 N N . ARG A 1 261 ? -15.399 -2.093 -25.096 1.00 37.66 261 ARG A N 1
ATOM 2029 C CA . ARG A 1 261 ? -16.095 -1.354 -24.035 1.00 37.66 261 ARG A CA 1
ATOM 2030 C C . ARG A 1 261 ? -16.961 -0.222 -24.578 1.00 37.66 261 ARG A C 1
ATOM 2032 O O . ARG A 1 261 ? -16.736 0.949 -24.295 1.00 37.66 261 ARG A O 1
ATOM 2039 N N . ALA A 1 262 ? -18.003 -0.598 -25.307 1.00 37.34 262 ALA A N 1
ATOM 2040 C CA . ALA A 1 262 ? -19.210 0.205 -25.418 1.00 37.34 262 ALA A CA 1
ATOM 2041 C C . ALA A 1 262 ? -20.313 -0.516 -24.639 1.00 37.34 262 ALA A C 1
ATOM 2043 O O . ALA A 1 262 ? -20.694 -1.615 -25.019 1.00 37.34 262 ALA A O 1
ATOM 2044 N N . GLN A 1 263 ? -20.763 0.091 -23.536 1.00 31.09 263 GLN A N 1
ATOM 2045 C CA . GLN A 1 263 ? -22.159 0.170 -23.075 1.00 31.09 263 GLN A CA 1
ATOM 2046 C C . GLN A 1 263 ? -22.212 0.430 -21.565 1.00 31.09 263 GLN A C 1
ATOM 2048 O O . GLN A 1 263 ? -21.896 -0.409 -20.723 1.00 31.09 263 GLN A O 1
ATOM 2053 N N . THR A 1 264 ? -22.637 1.646 -21.246 1.00 39.06 264 THR A N 1
ATOM 2054 C CA . THR A 1 264 ? -23.231 2.045 -19.971 1.00 39.06 264 THR A CA 1
ATOM 2055 C C . THR A 1 264 ? -24.691 1.580 -19.960 1.00 39.06 264 THR A C 1
ATOM 2057 O O . THR A 1 264 ? -25.340 1.619 -21.006 1.00 39.06 264 THR A O 1
ATOM 2060 N N . PRO A 1 265 ? -25.261 1.273 -18.786 1.00 38.78 265 PRO A N 1
ATOM 2061 C CA . PRO A 1 265 ? -26.466 2.026 -18.453 1.00 38.78 265 PRO A CA 1
ATOM 2062 C C . PRO A 1 265 ? -26.501 2.567 -17.023 1.00 38.78 265 PRO A C 1
ATOM 2064 O O . PRO A 1 265 ? -25.943 2.018 -16.074 1.00 38.78 265 PRO A O 1
ATOM 2067 N N . SER A 1 266 ? -27.200 3.695 -16.946 1.00 41.53 266 SER A N 1
ATOM 2068 C CA . SER A 1 266 ? -27.682 4.411 -15.771 1.00 41.53 266 SER A CA 1
ATOM 2069 C C . SER A 1 266 ? -28.831 3.655 -15.098 1.00 41.53 266 SER A C 1
ATOM 2071 O O . SER A 1 266 ? -29.693 3.128 -15.797 1.00 41.53 266 SER A O 1
ATOM 2073 N N . ALA A 1 267 ? -28.895 3.689 -13.766 1.00 34.50 267 ALA A N 1
ATOM 2074 C CA . ALA A 1 267 ? -30.163 3.720 -13.039 1.00 34.50 267 ALA A CA 1
ATOM 2075 C C . ALA A 1 267 ? -29.946 4.254 -11.616 1.00 34.50 267 ALA A C 1
ATOM 2077 O O . ALA A 1 267 ? -29.078 3.789 -10.875 1.00 34.50 267 ALA A O 1
ATOM 2078 N N . ALA A 1 268 ? -30.758 5.247 -11.261 1.00 46.62 268 ALA A N 1
ATOM 2079 C CA . ALA A 1 268 ? -30.913 5.778 -9.919 1.00 46.62 268 ALA A CA 1
ATOM 2080 C C . ALA A 1 268 ? -31.641 4.767 -9.020 1.00 46.62 268 ALA A C 1
ATOM 2082 O O . ALA A 1 268 ? -32.588 4.116 -9.455 1.00 46.62 268 ALA A O 1
ATOM 2083 N N . ALA A 1 269 ? -31.237 4.689 -7.753 1.00 36.12 269 ALA A N 1
ATOM 2084 C CA . ALA A 1 269 ? -32.001 4.010 -6.716 1.00 36.12 269 ALA A CA 1
ATOM 2085 C C . ALA A 1 269 ? -31.953 4.825 -5.421 1.00 36.12 269 ALA A C 1
ATOM 2087 O O . ALA A 1 269 ? -30.935 4.906 -4.734 1.00 36.12 269 ALA A O 1
ATOM 2088 N N . THR A 1 270 ? -33.089 5.440 -5.116 1.00 45.41 270 THR A N 1
ATOM 2089 C CA . THR A 1 270 ? -33.462 5.987 -3.813 1.00 45.41 270 THR A CA 1
ATOM 2090 C C . THR A 1 270 ? -33.810 4.815 -2.893 1.00 45.41 270 THR A C 1
ATOM 2092 O O . THR A 1 270 ? -34.712 4.056 -3.236 1.00 45.41 270 THR A O 1
ATOM 2095 N N . ALA A 1 271 ? -33.158 4.649 -1.735 1.00 37.28 271 ALA A N 1
ATOM 2096 C CA . ALA A 1 271 ? -33.675 3.762 -0.684 1.00 37.28 271 ALA A CA 1
ATOM 2097 C C . ALA A 1 271 ? -33.067 4.023 0.707 1.00 37.28 271 ALA A C 1
ATOM 2099 O O . ALA A 1 271 ? -31.875 3.840 0.933 1.00 37.28 271 ALA A O 1
ATOM 2100 N N . SER A 1 272 ? -33.962 4.424 1.613 1.00 34.09 272 SER A N 1
ATOM 2101 C CA . SER A 1 272 ? -34.152 3.980 3.002 1.00 34.09 272 SER A CA 1
ATOM 2102 C C . SER A 1 272 ? -32.944 3.499 3.824 1.00 34.09 272 SER A C 1
ATOM 2104 O O . SER A 1 272 ? -32.335 2.462 3.558 1.00 34.09 272 SER A O 1
ATOM 2106 N N . ALA A 1 273 ? -32.708 4.212 4.930 1.00 36.41 273 ALA A N 1
ATOM 2107 C CA . ALA A 1 273 ? -31.827 3.847 6.031 1.00 36.41 273 ALA A CA 1
ATOM 2108 C C . ALA A 1 273 ? -32.360 2.623 6.805 1.00 36.41 273 ALA A C 1
ATOM 2110 O O . ALA A 1 273 ? -32.891 2.742 7.905 1.00 36.41 273 ALA A O 1
ATOM 2111 N N . SER A 1 274 ? -32.193 1.427 6.242 1.00 37.47 274 SER A N 1
ATOM 2112 C CA . SER A 1 274 ? -31.968 0.241 7.073 1.00 37.47 274 SER A CA 1
ATOM 2113 C C . SER A 1 274 ? -30.468 0.142 7.342 1.00 37.47 274 SER A C 1
ATOM 2115 O O . SER A 1 274 ? -29.669 0.618 6.532 1.00 37.47 274 SER A O 1
ATOM 2117 N N . ALA A 1 275 ? -30.071 -0.435 8.476 1.00 43.12 275 ALA A N 1
ATOM 2118 C CA . ALA A 1 275 ? -28.678 -0.689 8.840 1.00 43.12 275 ALA A CA 1
ATOM 2119 C C . ALA A 1 275 ? -28.051 -1.762 7.924 1.00 43.12 275 ALA A C 1
ATOM 2121 O O . ALA A 1 275 ? -27.639 -2.828 8.374 1.00 43.12 275 ALA A O 1
ATOM 2122 N N . ALA A 1 276 ? -28.021 -1.491 6.617 1.00 46.88 276 ALA A N 1
ATOM 2123 C CA . ALA A 1 276 ? -27.333 -2.276 5.620 1.00 46.88 276 ALA A CA 1
ATOM 2124 C C . ALA A 1 276 ? -25.883 -2.377 6.068 1.00 46.88 276 ALA A C 1
ATOM 2126 O O . ALA A 1 276 ? -25.198 -1.364 6.238 1.00 46.88 276 ALA A O 1
ATOM 2127 N N . THR A 1 277 ? -25.441 -3.605 6.306 1.00 55.09 277 THR A N 1
ATOM 2128 C CA . THR A 1 277 ? -24.063 -3.932 6.639 1.00 55.09 277 THR A CA 1
ATOM 2129 C C . THR A 1 277 ? -23.192 -3.354 5.529 1.00 55.09 277 THR A C 1
ATOM 2131 O O . THR A 1 277 ? -23.139 -3.893 4.423 1.00 55.09 277 THR A O 1
ATOM 2134 N N . LYS A 1 278 ? -22.589 -2.183 5.769 1.00 65.38 278 LYS A N 1
ATOM 2135 C CA . LYS A 1 278 ? -21.819 -1.467 4.752 1.00 65.38 278 LYS A CA 1
ATOM 2136 C C . LYS A 1 278 ? -20.622 -2.329 4.391 1.00 65.38 278 LYS A C 1
ATOM 2138 O O . LYS A 1 278 ? -19.662 -2.432 5.151 1.00 65.38 278 LYS A O 1
ATOM 2143 N N . THR A 1 279 ? -20.684 -2.969 3.228 1.00 67.69 279 THR A N 1
ATOM 2144 C CA . THR A 1 279 ? -19.558 -3.737 2.711 1.00 67.69 279 THR A CA 1
ATOM 2145 C C . THR A 1 279 ? -18.395 -2.778 2.497 1.00 67.69 279 THR A C 1
ATOM 2147 O O . THR A 1 279 ? -18.496 -1.833 1.712 1.00 67.69 279 THR A O 1
ATOM 2150 N N . ARG A 1 280 ? -17.288 -3.004 3.210 1.00 70.12 280 ARG A N 1
ATOM 2151 C CA . ARG A 1 280 ? -16.084 -2.177 3.106 1.00 70.12 280 ARG A CA 1
ATOM 2152 C C . ARG A 1 280 ? -15.568 -2.209 1.670 1.00 70.12 280 ARG A C 1
ATOM 2154 O O . ARG A 1 280 ? -15.038 -3.221 1.214 1.00 70.12 280 ARG A O 1
ATOM 2161 N N . VAL A 1 281 ? -15.674 -1.081 0.981 1.00 70.31 281 VAL A N 1
ATOM 2162 C CA . VAL A 1 281 ? -15.101 -0.900 -0.350 1.00 70.31 281 VAL A CA 1
ATOM 2163 C C . VAL A 1 281 ? -13.642 -0.483 -0.223 1.00 70.31 281 VAL A C 1
ATOM 2165 O O . VAL A 1 281 ? -13.345 0.508 0.438 1.00 70.31 281 VAL A O 1
ATOM 2168 N N . ARG A 1 282 ? -12.725 -1.186 -0.889 1.00 70.00 282 ARG A N 1
ATOM 2169 C CA . ARG A 1 282 ? -11.336 -0.733 -0.996 1.00 70.00 282 ARG A CA 1
ATOM 2170 C C . ARG A 1 282 ? -11.221 0.363 -2.047 1.00 70.00 282 ARG A C 1
ATOM 2172 O O . ARG A 1 282 ? -11.669 0.204 -3.181 1.00 70.00 282 ARG A O 1
ATOM 2179 N N . LEU A 1 283 ? -10.582 1.454 -1.657 1.00 66.25 283 LEU A N 1
ATOM 2180 C CA . LEU A 1 283 ? -10.377 2.633 -2.479 1.00 66.25 283 LEU A CA 1
ATOM 2181 C C . LEU A 1 283 ? -8.999 2.571 -3.144 1.00 66.25 283 LEU A C 1
ATOM 2183 O O . LEU A 1 283 ? -7.990 2.425 -2.458 1.00 66.25 283 LEU A O 1
ATOM 2187 N N . ILE A 1 284 ? -8.962 2.669 -4.474 1.00 65.38 284 ILE A N 1
ATOM 2188 C CA . ILE A 1 284 ? -7.723 2.735 -5.267 1.00 65.38 284 ILE A CA 1
ATOM 2189 C C . ILE A 1 284 ? -7.749 4.031 -6.073 1.00 65.38 284 ILE A C 1
ATOM 2191 O O . ILE A 1 284 ? -8.781 4.381 -6.651 1.00 65.38 284 ILE A O 1
ATOM 2195 N N . SER A 1 285 ? -6.636 4.759 -6.120 1.00 60.56 285 SER A N 1
ATOM 2196 C CA . SER A 1 285 ? -6.558 5.972 -6.931 1.00 60.56 285 SER A CA 1
ATOM 2197 C C . SER A 1 285 ? -6.348 5.640 -8.423 1.00 60.56 285 SER A C 1
ATOM 2199 O O . SER A 1 285 ? -5.639 4.678 -8.733 1.00 60.56 285 SER A O 1
ATOM 2201 N N . PRO A 1 286 ? -6.938 6.405 -9.367 1.00 60.53 286 PRO A N 1
ATOM 2202 C CA . PRO A 1 286 ? -6.878 6.099 -10.801 1.00 60.53 286 PRO A CA 1
ATOM 2203 C C . PRO A 1 286 ? -5.447 5.958 -11.348 1.00 60.53 286 PRO A C 1
ATOM 2205 O O . PRO A 1 286 ? -5.108 4.912 -11.887 1.00 60.53 286 PRO A O 1
ATOM 2208 N N . GLY A 1 287 ? -4.572 6.947 -11.122 1.00 64.38 287 GLY A N 1
ATOM 2209 C CA . GLY A 1 287 ? -3.198 6.902 -11.646 1.00 64.38 287 GLY A CA 1
ATOM 2210 C C . GLY A 1 287 ? -2.318 5.818 -11.005 1.00 64.38 287 GLY A C 1
ATOM 2211 O O . GLY A 1 287 ? -1.432 5.270 -11.654 1.00 64.38 287 GLY A O 1
ATOM 2212 N N . CYS A 1 288 ? -2.591 5.437 -9.750 1.00 73.38 288 CYS A N 1
ATOM 2213 C CA . CYS A 1 288 ? -1.931 4.288 -9.123 1.00 73.38 288 CYS A CA 1
ATOM 2214 C C . CYS A 1 288 ? -2.388 2.981 -9.788 1.00 73.38 288 CYS A C 1
ATOM 2216 O O . CYS A 1 288 ? -1.568 2.104 -10.040 1.00 73.38 288 CYS A O 1
ATOM 2218 N N . ARG A 1 289 ? -3.676 2.865 -10.148 1.00 77.31 289 ARG A N 1
ATOM 2219 C CA . ARG A 1 289 ? -4.208 1.703 -10.875 1.00 77.31 289 ARG A CA 1
ATOM 2220 C C . ARG A 1 289 ? -3.528 1.509 -12.230 1.00 77.31 289 ARG A C 1
ATOM 2222 O O . ARG A 1 289 ? -3.220 0.372 -12.577 1.00 77.31 289 ARG A O 1
ATOM 2229 N N . ASP A 1 290 ? -3.267 2.585 -12.964 1.00 74.88 290 ASP A N 1
ATOM 2230 C CA . ASP A 1 290 ? -2.602 2.500 -14.267 1.00 74.88 290 ASP A CA 1
ATOM 2231 C C . ASP A 1 290 ? -1.149 2.036 -14.130 1.00 74.88 290 ASP A C 1
ATOM 2233 O O . ASP A 1 290 ? -0.750 1.089 -14.807 1.00 74.88 290 ASP A O 1
ATOM 2237 N N . ALA A 1 291 ? -0.388 2.611 -13.193 1.00 75.25 291 ALA A N 1
ATOM 2238 C CA . ALA A 1 291 ? 0.985 2.181 -12.911 1.00 75.25 291 ALA A CA 1
ATOM 2239 C C . ALA A 1 291 ? 1.051 0.709 -12.466 1.00 75.25 291 ALA A C 1
ATOM 2241 O O . ALA A 1 291 ? 1.891 -0.058 -12.935 1.00 75.25 291 ALA A O 1
ATOM 2242 N N . ILE A 1 292 ? 0.125 0.284 -11.605 1.00 79.12 292 ILE A N 1
ATOM 2243 C CA . ILE A 1 292 ? -0.020 -1.119 -11.205 1.00 79.12 292 ILE A CA 1
ATOM 2244 C C . ILE A 1 292 ? -0.271 -2.012 -12.421 1.00 79.12 292 ILE A C 1
ATOM 2246 O O . ILE A 1 292 ? 0.372 -3.052 -12.549 1.00 79.12 292 ILE A O 1
ATOM 2250 N N . ASN A 1 293 ? -1.220 -1.645 -13.287 1.00 81.19 293 ASN A N 1
ATOM 2251 C CA . ASN A 1 293 ? -1.562 -2.444 -14.460 1.00 81.19 293 ASN A CA 1
ATOM 2252 C C . ASN A 1 293 ? -0.367 -2.557 -15.413 1.00 81.19 293 ASN A C 1
ATOM 2254 O O . ASN A 1 293 ? -0.083 -3.657 -15.879 1.00 81.19 293 ASN A O 1
ATOM 2258 N N . GLN A 1 294 ? 0.359 -1.459 -15.643 1.00 81.12 294 GLN A N 1
ATOM 2259 C CA . GLN A 1 294 ? 1.576 -1.448 -16.459 1.00 81.12 294 GLN A CA 1
ATOM 2260 C C . GLN A 1 294 ? 2.626 -2.410 -15.900 1.00 81.12 294 GLN A C 1
ATOM 2262 O O . GLN A 1 294 ? 3.096 -3.294 -16.613 1.00 81.12 294 GLN A O 1
ATOM 2267 N N . VAL A 1 295 ? 2.944 -2.299 -14.606 1.00 81.31 295 VAL A N 1
ATOM 2268 C CA . VAL A 1 295 ? 3.948 -3.164 -13.977 1.00 81.31 295 VAL A CA 1
ATOM 2269 C C . VAL A 1 295 ? 3.501 -4.625 -13.961 1.00 81.31 295 VAL A C 1
ATOM 2271 O O . VAL A 1 295 ? 4.311 -5.501 -14.228 1.00 81.31 295 VAL A O 1
ATOM 2274 N N . ARG A 1 296 ? 2.224 -4.912 -13.692 1.00 82.31 296 ARG A N 1
ATOM 2275 C CA . ARG A 1 296 ? 1.692 -6.283 -13.713 1.00 82.31 296 ARG A CA 1
ATOM 2276 C C . ARG A 1 296 ? 1.770 -6.907 -15.106 1.00 82.31 296 ARG A C 1
ATOM 2278 O O . ARG A 1 296 ? 2.051 -8.092 -15.217 1.00 82.31 296 ARG A O 1
ATOM 2285 N N . ASN A 1 297 ? 1.502 -6.132 -16.152 1.00 81.31 297 ASN A N 1
ATOM 2286 C CA . ASN A 1 297 ? 1.571 -6.630 -17.522 1.00 81.31 297 ASN A CA 1
ATOM 2287 C C . ASN A 1 297 ? 3.022 -6.895 -17.943 1.00 81.31 297 ASN A C 1
ATOM 2289 O O . ASN A 1 297 ? 3.288 -7.906 -18.583 1.00 81.31 297 ASN A O 1
ATOM 2293 N N . ALA A 1 298 ? 3.955 -6.023 -17.548 1.00 79.88 298 ALA A N 1
ATOM 2294 C CA . ALA A 1 298 ? 5.379 -6.203 -17.824 1.00 79.88 298 ALA A CA 1
ATOM 2295 C C . ALA A 1 298 ? 6.013 -7.324 -16.977 1.00 79.88 298 ALA A C 1
ATOM 2297 O O . ALA A 1 298 ? 6.895 -8.037 -17.443 1.00 79.88 298 ALA A O 1
ATOM 2298 N N . LEU A 1 299 ? 5.571 -7.478 -15.725 1.00 81.06 299 LEU A N 1
ATOM 2299 C CA . LEU A 1 299 ? 6.122 -8.402 -14.736 1.00 81.06 299 LEU A CA 1
ATOM 2300 C C . LEU A 1 299 ? 4.983 -9.154 -14.017 1.00 81.06 299 LEU A C 1
ATOM 2302 O O . LEU A 1 299 ? 4.660 -8.834 -12.867 1.00 81.06 299 LEU A O 1
ATOM 2306 N N . PRO A 1 300 ? 4.371 -10.173 -14.648 1.00 76.69 300 PRO A N 1
ATOM 2307 C CA . PRO A 1 300 ? 3.217 -10.882 -14.082 1.00 76.69 300 PRO A CA 1
ATOM 2308 C C . PRO A 1 300 ? 3.518 -11.589 -12.752 1.00 76.69 300 PRO A C 1
ATOM 2310 O O . PRO A 1 300 ? 2.619 -11.777 -11.934 1.00 76.69 300 PRO A O 1
ATOM 2313 N N . ASP A 1 301 ? 4.785 -11.928 -12.504 1.00 73.56 301 ASP A N 1
ATOM 2314 C CA . ASP A 1 301 ? 5.252 -12.567 -11.270 1.00 73.56 301 ASP A CA 1
ATOM 2315 C C . ASP A 1 301 ? 5.680 -11.589 -10.164 1.00 73.56 301 ASP A C 1
ATOM 2317 O O . ASP A 1 301 ? 6.112 -12.022 -9.093 1.00 73.56 301 ASP A O 1
ATOM 2321 N N . PHE A 1 302 ? 5.594 -10.277 -10.394 1.00 73.06 302 PHE A N 1
ATOM 2322 C CA . PHE A 1 302 ? 6.027 -9.282 -9.417 1.00 73.06 302 PHE A CA 1
ATOM 2323 C C . PHE A 1 302 ? 4.981 -9.101 -8.308 1.00 73.06 302 PHE A C 1
ATOM 2325 O O . PHE A 1 302 ? 3.805 -8.836 -8.570 1.00 73.06 302 PHE A O 1
ATOM 2332 N N . GLY A 1 303 ? 5.405 -9.251 -7.049 1.00 67.69 303 GLY A N 1
ATOM 2333 C CA . GLY A 1 303 ? 4.507 -9.300 -5.894 1.00 67.69 303 GLY A CA 1
ATOM 2334 C C . GLY A 1 303 ? 3.969 -7.937 -5.455 1.00 67.69 303 GLY A C 1
ATOM 2335 O O . GLY A 1 303 ? 2.816 -7.833 -5.037 1.00 67.69 303 GLY A O 1
ATOM 2336 N N . GLN A 1 304 ? 4.761 -6.867 -5.580 1.00 66.25 304 GLN A N 1
ATOM 2337 C CA . GLN A 1 304 ? 4.378 -5.530 -5.100 1.00 66.25 304 GLN A CA 1
ATOM 2338 C C . GLN A 1 304 ? 3.114 -4.916 -5.740 1.00 66.25 304 GLN A C 1
ATOM 2340 O O . GLN A 1 304 ? 2.336 -4.316 -4.998 1.00 66.25 304 GLN A O 1
ATOM 2345 N N . PRO A 1 305 ? 2.826 -5.059 -7.051 1.00 66.06 305 PRO A N 1
ATOM 2346 C CA . PRO A 1 305 ? 1.571 -4.609 -7.655 1.00 66.06 305 PRO A CA 1
ATOM 2347 C C . PRO A 1 305 ? 0.341 -5.158 -6.929 1.00 66.06 305 PRO A C 1
ATOM 2349 O O . PRO A 1 305 ? -0.659 -4.454 -6.782 1.00 66.06 305 PRO A O 1
ATOM 2352 N N . LEU A 1 306 ? 0.429 -6.391 -6.412 1.00 67.75 306 LEU A N 1
ATOM 2353 C CA . LEU A 1 306 ? -0.627 -7.002 -5.608 1.00 67.75 306 LEU A CA 1
ATOM 2354 C C . LEU A 1 306 ? -0.806 -6.240 -4.286 1.00 67.75 306 LEU A C 1
ATOM 2356 O O . LEU A 1 306 ? -1.931 -5.985 -3.876 1.00 67.75 306 LEU A O 1
ATOM 2360 N N . CYS A 1 307 ? 0.274 -5.799 -3.647 1.00 71.62 307 CYS A N 1
ATOM 2361 C CA . CYS A 1 307 ? 0.220 -5.015 -2.410 1.00 71.62 307 CYS A CA 1
ATOM 2362 C C . CYS A 1 307 ? -0.436 -3.645 -2.578 1.00 71.62 307 CYS A C 1
ATOM 2364 O O . CYS A 1 307 ? -1.124 -3.193 -1.668 1.00 71.62 307 CYS A O 1
ATOM 2366 N N . TYR A 1 308 ? -0.289 -2.997 -3.731 1.00 66.62 308 TYR A N 1
ATOM 2367 C CA . TYR A 1 308 ? -0.964 -1.723 -3.990 1.00 66.62 308 TYR A CA 1
ATOM 2368 C C . TYR A 1 308 ? -2.441 -1.894 -4.391 1.00 66.62 308 TYR A C 1
ATOM 2370 O O . TYR A 1 308 ? -3.256 -1.026 -4.085 1.00 66.62 308 TYR A O 1
ATOM 2378 N N . LEU A 1 309 ? -2.812 -3.015 -5.023 1.00 64.06 309 LEU A N 1
ATOM 2379 C CA . LEU A 1 309 ? -4.207 -3.336 -5.373 1.00 64.06 309 LEU A CA 1
ATOM 2380 C C . LEU A 1 309 ? -5.010 -3.865 -4.194 1.00 64.06 309 LEU A C 1
ATOM 2382 O O . LEU A 1 309 ? -6.139 -3.446 -3.936 1.00 64.06 309 LEU A O 1
ATOM 2386 N N . TYR A 1 310 ? -4.437 -4.854 -3.526 1.00 64.25 310 TYR A N 1
ATOM 2387 C CA . TYR A 1 310 ? -5.092 -5.611 -2.483 1.00 64.25 310 TYR A CA 1
ATOM 2388 C C . TYR A 1 310 ? -4.722 -5.050 -1.108 1.00 64.25 310 TYR A C 1
ATOM 2390 O O . TYR A 1 310 ? -5.487 -5.187 -0.178 1.00 64.25 310 TYR A O 1
ATOM 2398 N N . GLY A 1 311 ? -3.630 -4.313 -0.947 1.00 65.25 311 GLY A N 1
ATOM 2399 C CA . GLY A 1 311 ? -3.190 -3.802 0.351 1.00 65.25 311 GLY A CA 1
ATOM 2400 C C . GLY A 1 311 ? -2.087 -4.666 0.960 1.00 65.25 311 GLY A C 1
ATOM 2401 O O . GLY A 1 311 ? -2.024 -5.879 0.746 1.00 65.25 311 GLY A O 1
ATOM 2402 N N . TRP A 1 312 ? -1.221 -4.019 1.741 1.00 64.69 312 TRP A N 1
ATOM 2403 C CA . TRP A 1 312 ? 0.039 -4.575 2.251 1.00 64.69 312 TRP A CA 1
ATOM 2404 C C . TRP A 1 312 ? -0.093 -5.824 3.125 1.00 64.69 312 TRP A C 1
ATOM 2406 O O . TRP A 1 312 ? 0.842 -6.609 3.214 1.00 64.69 312 TRP A O 1
ATOM 2416 N N . TYR A 1 313 ? -1.253 -6.025 3.740 1.00 63.69 313 TYR A N 1
ATOM 2417 C CA . TYR A 1 313 ? -1.497 -7.125 4.677 1.00 63.69 313 TYR A CA 1
ATOM 2418 C C . TYR A 1 313 ? -2.404 -8.204 4.092 1.00 63.69 313 TYR A C 1
ATOM 2420 O O . TYR A 1 313 ? -2.909 -9.063 4.809 1.00 63.69 313 TYR A O 1
ATOM 2428 N N . THR A 1 314 ? -2.646 -8.154 2.783 1.00 71.44 314 THR A N 1
ATOM 2429 C CA . THR A 1 314 ? -3.470 -9.168 2.135 1.00 71.44 314 THR A CA 1
ATOM 2430 C C . THR A 1 314 ? -2.691 -10.439 1.852 1.00 71.44 314 THR A C 1
ATOM 2432 O O . THR A 1 314 ? -1.506 -10.371 1.517 1.00 71.44 314 THR A O 1
ATOM 2435 N N . PRO A 1 315 ? -3.360 -11.602 1.879 1.00 72.31 315 PRO A N 1
ATOM 2436 C CA . PRO A 1 315 ? -2.773 -12.875 1.468 1.00 72.31 315 PRO A CA 1
ATOM 2437 C C . PRO A 1 315 ? -2.104 -12.797 0.104 1.00 72.31 315 PRO A C 1
ATOM 2439 O O . PRO A 1 315 ? -1.016 -13.323 -0.096 1.00 72.31 315 PRO A O 1
ATOM 2442 N N . GLN A 1 316 ? -2.750 -12.114 -0.842 1.00 76.50 316 GLN A N 1
ATOM 2443 C CA . GLN A 1 316 ? -2.279 -11.966 -2.213 1.00 76.50 316 GLN A CA 1
ATOM 2444 C C . GLN A 1 316 ? -0.961 -11.184 -2.256 1.00 76.50 316 GLN A C 1
ATOM 2446 O O . GLN A 1 316 ? -0.012 -11.626 -2.902 1.00 76.50 316 GLN A O 1
ATOM 2451 N N . CYS A 1 317 ? -0.884 -10.065 -1.529 1.00 79.44 317 CYS A N 1
ATOM 2452 C CA . CYS A 1 317 ? 0.346 -9.293 -1.374 1.00 79.44 317 CYS A CA 1
ATOM 2453 C C . CYS A 1 317 ? 1.458 -10.123 -0.729 1.00 79.44 317 CYS A C 1
ATOM 2455 O O . CYS A 1 317 ? 2.536 -10.260 -1.301 1.00 79.44 317 CYS A O 1
ATOM 2457 N N . LEU A 1 318 ? 1.188 -10.719 0.436 1.00 77.44 318 LEU A N 1
ATOM 2458 C CA . LEU A 1 318 ? 2.201 -11.435 1.209 1.00 77.44 318 LEU A CA 1
ATOM 2459 C C . LEU A 1 318 ? 2.727 -12.660 0.449 1.00 77.44 318 LEU A C 1
ATOM 2461 O O . LEU A 1 318 ? 3.935 -12.877 0.409 1.00 77.44 318 LEU A O 1
ATOM 2465 N N . ARG A 1 319 ? 1.859 -13.406 -0.246 1.00 79.12 319 ARG A N 1
ATOM 2466 C CA . ARG A 1 319 ? 2.264 -14.507 -1.139 1.00 79.12 319 ARG A CA 1
ATOM 2467 C C . ARG A 1 319 ? 3.114 -14.026 -2.307 1.00 79.12 319 ARG A C 1
ATOM 2469 O O . ARG A 1 319 ? 4.131 -14.649 -2.603 1.00 79.12 319 ARG A O 1
ATOM 2476 N N . GLY A 1 320 ? 2.723 -12.921 -2.944 1.00 76.94 320 GLY A N 1
ATOM 2477 C CA . GLY A 1 320 ? 3.508 -12.296 -4.006 1.00 76.94 320 GLY A CA 1
ATOM 2478 C C . GLY A 1 320 ? 4.907 -11.916 -3.527 1.00 76.94 320 GLY A C 1
ATOM 2479 O O . GLY A 1 320 ? 5.895 -12.291 -4.151 1.00 76.94 320 GLY A O 1
ATOM 2480 N N . LEU A 1 321 ? 5.000 -11.248 -2.374 1.00 77.44 321 LEU A N 1
ATOM 2481 C CA . LEU A 1 321 ? 6.273 -10.863 -1.764 1.00 77.44 321 LEU A CA 1
ATOM 2482 C C . LEU A 1 321 ? 7.120 -12.078 -1.351 1.00 77.44 321 LEU A C 1
ATOM 2484 O O . LEU A 1 321 ? 8.339 -12.044 -1.506 1.00 77.44 321 LEU A O 1
ATOM 2488 N N . ARG A 1 322 ? 6.510 -13.169 -0.858 1.00 81.88 322 ARG A N 1
ATOM 2489 C CA . ARG A 1 322 ? 7.239 -14.416 -0.552 1.00 81.88 322 ARG A CA 1
ATOM 2490 C C . ARG A 1 322 ? 7.837 -15.027 -1.810 1.00 81.88 322 ARG A C 1
ATOM 2492 O O . ARG A 1 322 ? 9.018 -15.358 -1.805 1.00 81.88 322 ARG A O 1
ATOM 2499 N N . LYS A 1 323 ? 7.045 -15.137 -2.883 1.00 80.75 323 LYS A N 1
ATOM 2500 C CA . LYS A 1 323 ? 7.510 -15.633 -4.187 1.00 80.75 323 LYS A CA 1
ATOM 2501 C C . LYS A 1 323 ? 8.674 -14.783 -4.698 1.00 80.75 323 LYS A C 1
ATOM 2503 O O . LYS A 1 323 ? 9.689 -15.317 -5.130 1.00 80.75 323 LYS A O 1
ATOM 2508 N N . GLU A 1 324 ? 8.558 -13.463 -4.579 1.00 76.50 324 GLU A N 1
ATOM 2509 C CA . GLU A 1 324 ? 9.600 -12.519 -4.980 1.00 76.50 324 GLU A CA 1
ATOM 2510 C C . GLU A 1 324 ? 10.892 -12.698 -4.165 1.00 76.50 324 GLU A C 1
ATOM 2512 O O . GLU A 1 324 ? 11.975 -12.785 -4.746 1.00 76.50 324 GLU A O 1
ATOM 2517 N N . ARG A 1 325 ? 10.783 -12.831 -2.835 1.00 80.94 325 ARG A N 1
ATOM 2518 C CA . ARG A 1 325 ? 11.917 -13.115 -1.943 1.00 80.94 325 ARG A CA 1
ATOM 2519 C C . ARG A 1 325 ? 12.593 -14.439 -2.297 1.00 80.94 325 ARG A C 1
ATOM 2521 O O . ARG A 1 325 ? 13.814 -14.474 -2.396 1.00 80.94 325 ARG A O 1
ATOM 2528 N N . GLN A 1 326 ? 11.818 -15.499 -2.521 1.00 81.75 326 GLN A N 1
ATOM 2529 C CA . GLN A 1 326 ? 12.342 -16.806 -2.927 1.00 81.75 326 GLN A CA 1
ATOM 2530 C C . GLN A 1 326 ? 13.081 -16.721 -4.265 1.00 81.75 326 GLN A C 1
ATOM 2532 O O . GLN A 1 326 ? 14.171 -17.263 -4.402 1.00 81.75 326 GLN A O 1
ATOM 2537 N N . MET A 1 327 ? 12.527 -15.998 -5.242 1.00 75.94 327 MET A N 1
ATOM 2538 C CA . MET A 1 327 ? 13.190 -15.784 -6.529 1.00 75.94 327 MET A CA 1
ATOM 2539 C C . MET A 1 327 ? 14.517 -15.037 -6.379 1.00 75.94 327 MET A C 1
ATOM 2541 O O . MET A 1 327 ? 15.478 -15.422 -7.026 1.00 75.94 327 MET A O 1
ATOM 2545 N N . MET A 1 328 ? 14.582 -14.011 -5.522 1.00 73.69 328 MET A N 1
ATOM 2546 C CA . MET A 1 328 ? 15.831 -13.285 -5.258 1.00 73.69 328 MET A CA 1
ATOM 2547 C C . MET A 1 328 ? 16.866 -14.135 -4.505 1.00 73.69 328 MET A C 1
ATOM 2549 O O . MET A 1 328 ? 18.058 -13.977 -4.727 1.00 73.69 328 MET A O 1
ATOM 2553 N N . GLN A 1 329 ? 16.432 -15.036 -3.618 1.00 81.81 329 GLN A N 1
ATOM 2554 C CA . GLN A 1 329 ? 17.327 -15.945 -2.888 1.00 81.81 329 GLN A CA 1
ATOM 2555 C C . GLN A 1 329 ? 17.875 -17.078 -3.764 1.00 81.81 329 GLN A C 1
ATOM 2557 O O . GLN A 1 329 ? 18.999 -17.522 -3.554 1.00 81.81 329 GLN A O 1
ATOM 2562 N N . ASN A 1 330 ? 17.083 -17.541 -4.733 1.00 77.62 330 ASN A N 1
ATOM 2563 C CA . ASN A 1 330 ? 17.464 -18.606 -5.661 1.00 77.62 330 ASN A CA 1
ATOM 2564 C C . ASN A 1 330 ? 18.236 -18.090 -6.886 1.00 77.62 330 ASN A C 1
ATOM 2566 O O . ASN A 1 330 ? 18.673 -18.890 -7.713 1.00 77.62 330 ASN A O 1
ATOM 2570 N N . GLU A 1 331 ? 18.385 -16.772 -7.034 1.00 67.00 331 GLU A N 1
ATOM 2571 C CA . GLU A 1 331 ? 19.181 -16.182 -8.102 1.00 67.00 331 GLU A CA 1
ATOM 2572 C C . GLU A 1 331 ? 20.667 -16.427 -7.786 1.00 67.00 331 GLU A C 1
ATOM 2574 O O . GLU A 1 331 ? 21.134 -16.032 -6.712 1.00 67.00 331 GLU A O 1
ATOM 2579 N N . PRO A 1 332 ? 21.420 -17.128 -8.656 1.00 58.62 332 PRO A N 1
ATOM 2580 C CA . PRO A 1 332 ? 22.824 -17.396 -8.395 1.00 58.62 332 PRO A CA 1
ATOM 2581 C C . PRO A 1 332 ? 23.548 -16.061 -8.253 1.00 58.62 332 PRO A C 1
ATOM 2583 O O . PRO A 1 332 ? 23.569 -15.262 -9.190 1.00 58.62 332 PRO A O 1
ATOM 2586 N N . LEU A 1 333 ? 24.129 -15.823 -7.072 1.00 49.81 333 LEU A N 1
ATOM 2587 C CA . LEU A 1 333 ? 24.956 -14.645 -6.837 1.00 49.81 333 LEU A CA 1
ATOM 2588 C C . LEU A 1 333 ? 25.992 -14.568 -7.967 1.00 49.81 333 LEU A C 1
ATOM 2590 O O . LEU A 1 333 ? 26.643 -15.585 -8.246 1.00 49.81 333 LEU A O 1
ATOM 2594 N N . PRO A 1 334 ? 26.148 -13.409 -8.637 1.00 50.47 334 PRO A N 1
ATOM 2595 C CA . PRO A 1 334 ? 27.194 -13.250 -9.631 1.00 50.47 334 PRO A CA 1
ATOM 2596 C C . PRO A 1 334 ? 28.510 -13.650 -8.969 1.00 50.47 334 PRO A C 1
ATOM 2598 O O . PRO A 1 334 ? 28.855 -13.125 -7.907 1.00 50.47 334 PRO A O 1
ATOM 2601 N N . LYS A 1 335 ? 29.192 -14.653 -9.543 1.00 47.75 335 LYS A N 1
ATOM 2602 C CA . LYS A 1 335 ? 30.435 -15.180 -8.976 1.00 47.75 335 LYS A CA 1
ATOM 2603 C C . LYS A 1 335 ? 31.377 -13.996 -8.740 1.00 47.75 335 LYS A C 1
ATOM 2605 O O . LYS A 1 335 ? 31.685 -13.294 -9.706 1.00 47.75 335 LYS A O 1
ATOM 2610 N N . PRO A 1 336 ? 31.824 -13.744 -7.500 1.00 45.81 336 PRO A N 1
ATOM 2611 C CA . PRO A 1 336 ? 32.793 -12.694 -7.261 1.00 45.81 336 PRO A CA 1
ATOM 2612 C C . PRO A 1 336 ? 34.084 -13.088 -7.984 1.00 45.81 336 PRO A C 1
ATOM 2614 O O . PRO A 1 336 ? 34.720 -14.075 -7.624 1.00 45.81 336 PRO A O 1
ATOM 2617 N N . GLY A 1 337 ? 34.444 -12.342 -9.031 1.00 53.53 337 GLY A N 1
ATOM 2618 C CA . GLY A 1 337 ? 35.768 -12.435 -9.646 1.00 53.53 337 GLY A CA 1
ATOM 2619 C C . GLY A 1 337 ? 35.851 -13.101 -11.018 1.00 53.53 337 GLY A C 1
ATOM 2620 O O . GLY A 1 337 ? 36.674 -13.988 -11.212 1.00 53.53 337 GLY A O 1
ATOM 2621 N N . ILE A 1 338 ? 35.114 -12.599 -12.010 1.00 46.56 338 ILE A N 1
ATOM 2622 C CA . ILE A 1 338 ? 35.741 -12.453 -13.330 1.00 46.56 338 ILE A CA 1
ATOM 2623 C C . ILE A 1 338 ? 35.925 -10.949 -13.530 1.00 46.56 338 ILE A C 1
ATOM 2625 O O . ILE A 1 338 ? 34.926 -10.258 -13.734 1.00 46.56 338 ILE A O 1
ATOM 2629 N N . PRO A 1 339 ? 37.146 -10.405 -13.368 1.00 46.25 339 PRO A N 1
ATOM 2630 C CA . PRO A 1 339 ? 37.399 -9.017 -13.715 1.00 46.25 339 PRO A CA 1
ATOM 2631 C C . PRO A 1 339 ? 37.000 -8.820 -15.176 1.00 46.25 339 PRO A C 1
ATOM 2633 O O . PRO A 1 339 ? 37.413 -9.592 -16.044 1.00 46.25 339 PRO A O 1
ATOM 2636 N N . SER A 1 340 ? 36.163 -7.815 -15.430 1.00 48.03 340 SER A N 1
ATOM 2637 C CA . SER A 1 340 ? 35.857 -7.379 -16.786 1.00 48.03 340 SER A CA 1
ATOM 2638 C C . SER A 1 340 ? 37.177 -7.188 -17.538 1.00 48.03 340 SER A C 1
ATOM 2640 O O . SER A 1 340 ? 38.109 -6.617 -16.955 1.00 48.03 340 SER A O 1
ATOM 2642 N N . PRO A 1 341 ? 37.301 -7.666 -18.789 1.00 45.41 341 PRO A N 1
ATOM 2643 C CA . PRO A 1 341 ? 38.490 -7.386 -19.578 1.00 45.41 341 PRO A CA 1
ATOM 2644 C C . PRO A 1 341 ? 38.709 -5.867 -19.592 1.00 45.41 341 PRO A C 1
ATOM 2646 O O . PRO A 1 341 ? 37.725 -5.119 -19.659 1.00 45.41 341 PRO A O 1
ATOM 2649 N N . PRO A 1 342 ? 39.961 -5.397 -19.455 1.00 47.75 342 PRO A N 1
ATOM 2650 C CA . PRO A 1 342 ? 40.245 -3.973 -19.424 1.00 47.75 342 PRO A CA 1
ATOM 2651 C C . PRO A 1 342 ? 39.641 -3.334 -20.670 1.00 47.75 342 PRO A C 1
ATOM 2653 O O . PRO A 1 342 ? 39.919 -3.759 -21.791 1.00 47.75 342 PRO A O 1
ATOM 2656 N N . SER A 1 343 ? 38.769 -2.349 -20.441 1.00 45.81 343 SER A N 1
ATOM 2657 C CA . SER A 1 343 ? 38.194 -1.506 -21.483 1.00 45.81 343 SER A CA 1
ATOM 2658 C C . SER A 1 343 ? 39.348 -1.000 -22.335 1.00 45.81 343 SER A C 1
ATOM 2660 O O . SER A 1 343 ? 40.224 -0.308 -21.815 1.00 45.81 343 SER A O 1
ATOM 2662 N N . SER A 1 344 ? 39.397 -1.409 -23.602 1.00 45.28 344 SER A N 1
ATOM 2663 C CA . SER A 1 344 ? 40.434 -0.974 -24.527 1.00 45.28 344 SER A CA 1
ATOM 2664 C C . SER A 1 344 ? 40.401 0.546 -24.579 1.00 45.28 344 SER A C 1
ATOM 2666 O O . SER A 1 344 ? 39.432 1.139 -25.058 1.00 45.28 344 SER A O 1
ATOM 2668 N N . THR A 1 345 ? 41.440 1.171 -24.042 1.00 42.84 345 THR A N 1
ATOM 2669 C CA . THR A 1 345 ? 41.719 2.589 -24.196 1.00 42.84 345 THR A CA 1
ATOM 2670 C C . THR A 1 345 ? 41.850 2.851 -25.691 1.00 42.84 345 THR A C 1
ATOM 2672 O O . THR A 1 345 ? 42.837 2.464 -26.313 1.00 42.84 345 THR A O 1
ATOM 2675 N N . VAL A 1 346 ? 40.822 3.451 -26.287 1.00 41.25 346 VAL A N 1
ATOM 2676 C CA . VAL A 1 346 ? 40.938 4.054 -27.614 1.00 41.25 346 VAL A CA 1
ATOM 2677 C C . VAL A 1 346 ? 41.844 5.274 -27.434 1.00 41.25 346 VAL A C 1
ATOM 2679 O O . VAL A 1 346 ? 41.535 6.111 -26.580 1.00 41.25 346 VAL A O 1
ATOM 2682 N N . PRO A 1 347 ? 42.981 5.374 -28.142 1.00 42.72 347 PRO A N 1
ATOM 2683 C CA . PRO A 1 347 ? 43.808 6.563 -28.066 1.00 42.72 347 PRO A CA 1
ATOM 2684 C C . PRO A 1 347 ? 43.033 7.730 -28.682 1.00 42.72 347 PRO A C 1
ATOM 2686 O O . PRO A 1 347 ? 42.511 7.640 -29.790 1.00 42.72 347 PRO A O 1
ATOM 2689 N N . PHE A 1 348 ? 42.928 8.805 -27.909 1.00 36.19 348 PHE A N 1
ATOM 2690 C CA . PHE A 1 348 ? 42.443 10.103 -28.352 1.00 36.19 348 PHE A CA 1
ATOM 2691 C C . PHE A 1 348 ? 43.530 10.682 -29.274 1.00 36.19 348 PHE A C 1
ATOM 2693 O O . PHE A 1 348 ? 44.586 11.086 -28.790 1.00 36.19 348 PHE A O 1
ATOM 2700 N N . GLU A 1 349 ? 43.323 10.639 -30.590 1.00 40.53 349 GLU A N 1
ATOM 2701 C CA . GLU A 1 349 ? 44.091 11.466 -31.525 1.00 40.53 349 GLU A CA 1
ATOM 2702 C C . GLU A 1 349 ? 43.526 12.890 -31.475 1.00 40.53 349 GLU A C 1
ATOM 2704 O O . GLU A 1 349 ? 42.322 13.100 -31.630 1.00 40.53 349 GLU A O 1
ATOM 2709 N N . GLU A 1 350 ? 44.406 13.854 -31.200 1.00 37.62 350 GLU A N 1
ATOM 2710 C CA . GLU A 1 350 ? 44.134 15.286 -31.303 1.00 37.62 350 GLU A CA 1
ATOM 2711 C C . GLU A 1 350 ? 43.809 15.659 -32.755 1.00 37.62 350 GLU A C 1
ATOM 2713 O O . GLU A 1 350 ? 44.628 15.441 -33.649 1.00 37.62 350 GLU A O 1
ATOM 2718 N N . PHE A 1 351 ? 42.646 16.279 -32.959 1.00 40.53 351 PHE A N 1
ATOM 2719 C CA . PHE A 1 351 ? 42.390 17.219 -34.050 1.00 40.53 351 PHE A CA 1
ATOM 2720 C C . PHE A 1 351 ? 41.576 18.401 -33.534 1.00 40.53 351 PHE A C 1
ATOM 2722 O O . PHE A 1 351 ? 40.585 18.162 -32.802 1.00 40.53 351 PHE A O 1
#

Foldseek 3Di:
DDPVVVPVVVVVPPPPDDDDDDDDDPPDDPPPPPPPDPDDPLNVLVVQLVVLVVVCVVPVDPLSLLSNLVSLLVNLCVQQPVCCLVVLFHDDDDPDPSNVVSLVVNCVQFVLDLSSQCNHHHQPDPSSQVSLVPFAADADDDDPVSLPDDPDVVVLVVLLVVLLVLLVQLLVLVVQLLVLVVLCVVCVVDVVRDNDDPVSNLVSLLSNLVSQQVSLVSCVSSDDVCVVVSVVSNVVPDDPDPPPVSVVVVVVVVVVPDPDDDDDDDDDDDDDDDPPSPRNYHYAHPRSLVSLVVSCVSPVLALVSCCRRSNSSHSSNSVSVVSVVVVVVPPPDDPPDPPDDPDPPDDDDDD

pLDDT: mean 71.18, std 18.37, range [31.09, 96.44]

Sequence (351 aa):
MNLRFLICAAVLLGAFASRDGHAQNPGAAPPVTHKKQPLKGIELIRWQYALAESSYTLNPVNSLYDRFIEASERMVTAACMAASLQTLEYTAPPASKECLEAIRDLETNNPHNPTAICARSGIDSPECISTFKNQPTKVYKPNREDLNLKDDPELELSYRLDIERNANSVTQARQDFFNLLDQQFKAANDPAVPKPAPAEIRTKAAKLLRQSCHFVRLKWIAGPVLNDFADAQVQATPTSDPSHETAKLMQELQNAMNPERAQTPSAAATASASAATKTRVRLISPGCRDAINQVRNALPDFGQPLCYLYGWYTPQCLRGLRKERQMMQNEPLPKPGIPSPPSSTVPFEEF

Radius of gyration: 26.8 Å; chains: 1; bounding box: 78×60×77 Å

Secondary structure (DSSP, 8-state):
--TTHHHHHHTTSSSS---------S--PPP-----PPPPHHHHHHHHHHHHHHHHHHS--HHHHHHHHHHHHHHHHHHH-TTHHHHS---SSP--HHHHHHHHHHHHH-TT-HHHHHHHH-TTSHHHHHHHHHSPEEE----HHHHT----HHHHHHHHHHHHHHHHHHHHHHHHHHHHHHHHHHHHH-TTSPPPPHHHHHHHHHHHHHHHHHHHHHHHHH-HHHHHHHHHHHHHS------HHHHHHHHHHHHTT-S---------------------PEEE-HHHHHHHHHHHHH-TT-SHHHHHHH-TTSHHHHHHHHHHHHHHHSSPPPPS--PPPP---------